Protein AF-A0A840GC10-F1 (afdb_monomer)

Structure (mmCIF, N/CA/C/O backbone):
data_AF-A0A840GC10-F1
#
_entry.id   AF-A0A840GC10-F1
#
loop_
_atom_site.group_PDB
_atom_site.id
_atom_site.type_symbol
_atom_site.label_atom_id
_atom_site.label_alt_id
_atom_site.label_comp_id
_atom_site.label_asym_id
_atom_site.label_entity_id
_atom_site.label_seq_id
_atom_site.pdbx_PDB_ins_code
_atom_site.Cartn_x
_atom_site.Cartn_y
_atom_site.Cartn_z
_atom_site.occupancy
_atom_site.B_iso_or_equiv
_atom_site.auth_seq_id
_atom_site.auth_comp_id
_atom_site.auth_asym_id
_atom_site.auth_atom_id
_atom_site.pdbx_PDB_model_num
ATOM 1 N N . MET A 1 1 ? 45.202 63.025 -76.033 1.00 36.47 1 MET A N 1
ATOM 2 C CA . MET A 1 1 ? 43.953 62.408 -75.562 1.00 36.47 1 MET A CA 1
ATOM 3 C C . MET A 1 1 ? 44.324 61.242 -74.661 1.00 36.47 1 MET A C 1
ATOM 5 O O . MET A 1 1 ? 44.368 60.110 -75.118 1.00 36.47 1 MET A O 1
ATOM 9 N N . GLU A 1 2 ? 44.919 61.510 -73.493 1.00 35.59 2 GLU A N 1
ATOM 10 C CA . GLU A 1 2 ? 44.329 62.206 -72.314 1.00 35.59 2 GLU A CA 1
ATOM 11 C C . GLU A 1 2 ? 43.236 61.305 -71.709 1.00 35.59 2 GLU A C 1
ATOM 13 O O . GLU A 1 2 ? 42.222 61.103 -72.366 1.00 35.59 2 GLU A O 1
ATOM 18 N N . GLU A 1 3 ? 43.462 60.529 -70.639 1.00 38.22 3 GLU A N 1
ATOM 19 C CA . GLU A 1 3 ? 43.955 60.801 -69.258 1.00 38.22 3 GLU A CA 1
ATOM 20 C C . GLU A 1 3 ? 42.800 61.129 -68.278 1.00 38.22 3 GLU A C 1
ATOM 22 O O . GLU A 1 3 ? 41.820 61.748 -68.685 1.00 38.22 3 GLU A O 1
ATOM 27 N N . LYS A 1 4 ? 42.988 60.745 -66.994 1.00 41.44 4 LYS A N 1
ATOM 28 C CA . LYS A 1 4 ? 42.232 61.085 -65.755 1.00 41.44 4 LYS A CA 1
ATOM 29 C C . LYS A 1 4 ? 41.079 60.143 -65.365 1.00 41.44 4 LYS A C 1
ATOM 31 O O . LYS A 1 4 ? 40.460 59.552 -66.239 1.00 41.44 4 LYS A O 1
ATOM 36 N N . GLU A 1 5 ? 40.703 59.940 -64.089 1.00 39.28 5 GLU A N 1
ATOM 37 C CA . GLU A 1 5 ? 41.230 60.221 -62.714 1.00 39.28 5 GLU A CA 1
ATOM 38 C C . GLU A 1 5 ? 40.381 59.331 -61.734 1.00 39.28 5 GLU A C 1
ATOM 40 O O . GLU A 1 5 ? 39.278 58.947 -62.113 1.00 39.28 5 GLU A O 1
ATOM 45 N N . SER A 1 6 ? 40.717 58.938 -60.488 1.00 36.94 6 SER A N 1
ATOM 46 C CA . SER A 1 6 ? 41.943 58.971 -59.653 1.00 36.94 6 SER A CA 1
ATOM 47 C C . SER A 1 6 ? 41.739 58.211 -58.308 1.00 36.94 6 SER A C 1
ATOM 49 O O . SER A 1 6 ? 40.625 58.265 -57.793 1.00 36.94 6 SER A O 1
ATOM 51 N N . LEU A 1 7 ? 42.818 57.708 -57.666 1.00 38.31 7 LEU A N 1
ATOM 52 C CA . LEU A 1 7 ? 42.938 57.407 -56.202 1.00 38.31 7 LEU A CA 1
ATOM 53 C C . LEU A 1 7 ? 42.099 56.203 -55.661 1.00 38.31 7 LEU A C 1
ATOM 55 O O . LEU A 1 7 ? 41.127 55.796 -56.280 1.00 38.31 7 LEU A O 1
ATOM 59 N N . VAL A 1 8 ? 42.419 55.508 -54.552 1.00 38.03 8 VAL A N 1
ATOM 60 C CA . VAL A 1 8 ? 43.083 55.891 -53.281 1.00 38.03 8 VAL A CA 1
ATOM 61 C C . VAL A 1 8 ? 44.087 54.827 -52.778 1.00 38.03 8 VAL A C 1
ATOM 63 O O . VAL A 1 8 ? 43.963 53.634 -53.027 1.00 38.03 8 VAL A O 1
ATOM 66 N N . GLU A 1 9 ? 45.075 55.311 -52.031 1.00 35.97 9 GLU A N 1
ATOM 67 C CA . GLU A 1 9 ? 46.262 54.656 -51.468 1.00 35.97 9 GLU A CA 1
ATOM 68 C C . GLU A 1 9 ? 46.070 54.138 -50.020 1.00 35.97 9 GLU A C 1
ATOM 70 O O . GLU A 1 9 ? 45.408 54.813 -49.228 1.00 35.97 9 GLU A O 1
ATOM 75 N N . ARG A 1 10 ? 46.713 53.004 -49.655 1.00 31.88 10 ARG A N 1
ATOM 76 C CA . ARG A 1 10 ? 47.532 52.803 -48.420 1.00 31.88 10 ARG A CA 1
ATOM 77 C C . ARG A 1 10 ? 48.006 51.347 -48.215 1.00 31.88 10 ARG A C 1
ATOM 79 O O . ARG A 1 10 ? 47.210 50.453 -47.961 1.00 31.88 10 ARG A O 1
ATOM 86 N N . ASN A 1 11 ? 49.328 51.181 -48.231 1.00 38.88 11 ASN A N 1
ATOM 87 C CA . ASN A 1 11 ? 50.146 50.087 -47.662 1.00 38.88 11 ASN A CA 1
ATOM 88 C C . ASN A 1 11 ? 51.020 50.725 -46.535 1.00 38.88 11 ASN A C 1
ATOM 90 O O . ASN A 1 11 ? 51.031 51.962 -46.492 1.00 38.88 11 ASN A O 1
ATOM 94 N N . PRO A 1 12 ? 51.714 50.014 -45.605 1.00 43.34 12 PRO A N 1
ATOM 95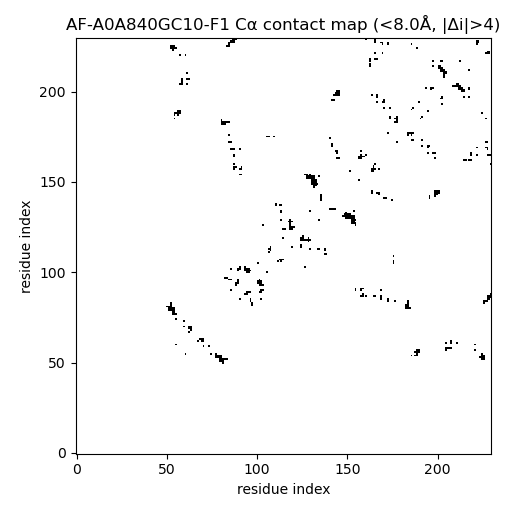 C CA . PRO A 1 12 ? 52.562 48.808 -45.772 1.00 43.34 12 PRO A CA 1
ATOM 96 C C . PRO A 1 12 ? 52.081 47.580 -44.955 1.00 43.34 12 PRO A C 1
ATOM 98 O O . PRO A 1 12 ? 51.249 47.724 -44.066 1.00 43.34 12 PRO A O 1
ATOM 101 N N . ALA A 1 13 ? 52.417 46.333 -45.320 1.00 31.47 13 ALA A N 1
ATOM 102 C CA . ALA A 1 13 ? 53.700 45.621 -45.105 1.00 31.47 13 ALA A CA 1
ATOM 103 C C . ALA A 1 13 ? 54.067 45.486 -43.600 1.00 31.47 13 ALA A C 1
ATOM 105 O O . ALA A 1 13 ? 54.004 46.474 -42.876 1.00 31.47 13 ALA A O 1
ATOM 106 N N . SER A 1 14 ? 54.408 44.324 -43.032 1.00 34.50 14 SER A N 1
ATOM 107 C CA . SER A 1 14 ? 54.747 42.999 -43.598 1.00 34.50 14 SER A CA 1
ATOM 108 C C . SER A 1 14 ? 54.224 41.853 -42.669 1.00 34.50 14 SER A C 1
ATOM 110 O O . SER A 1 14 ? 53.382 42.133 -41.821 1.00 34.50 14 SER A O 1
ATOM 112 N N . GLU A 1 15 ? 54.591 40.557 -42.727 1.00 36.78 15 GLU A N 1
ATOM 113 C CA . GLU A 1 15 ? 55.630 39.833 -43.491 1.00 36.78 15 GLU A CA 1
ATOM 114 C C . GLU A 1 15 ? 55.311 38.326 -43.716 1.00 36.78 15 GLU A C 1
ATOM 116 O O . GLU A 1 15 ? 54.304 37.786 -43.264 1.00 36.78 15 GLU A O 1
ATOM 121 N N . GLU A 1 16 ? 56.220 37.700 -44.463 1.00 31.59 16 GLU A N 1
ATOM 122 C CA . GLU A 1 16 ? 56.521 36.292 -44.785 1.00 31.59 16 GLU A CA 1
ATOM 123 C C . GLU A 1 16 ? 56.560 35.283 -43.596 1.00 31.59 16 GLU A C 1
ATOM 125 O O . GLU A 1 16 ? 56.664 35.679 -42.441 1.00 31.59 16 GLU A O 1
ATOM 130 N N . ALA A 1 17 ? 56.528 33.947 -43.766 1.00 32.72 17 ALA A N 1
ATOM 131 C CA . ALA A 1 17 ? 56.456 33.088 -44.963 1.00 32.72 17 ALA A CA 1
ATOM 132 C C . ALA A 1 17 ? 55.849 31.688 -44.659 1.00 32.72 17 ALA A C 1
ATOM 134 O O . ALA A 1 17 ? 55.542 31.327 -43.524 1.00 32.72 17 ALA A O 1
ATOM 135 N N . GLN A 1 18 ? 55.686 30.909 -45.733 1.00 31.11 18 GLN A N 1
ATOM 136 C CA . GLN A 1 18 ? 55.205 29.522 -45.825 1.00 31.11 18 GLN A CA 1
ATOM 137 C C . GLN A 1 18 ? 56.025 28.505 -45.000 1.00 31.11 18 GLN A C 1
ATOM 139 O O . GLN A 1 18 ? 57.206 28.732 -44.779 1.00 31.11 18 GLN A O 1
ATOM 144 N N . VAL A 1 19 ? 55.453 27.319 -44.724 1.00 33.69 19 VAL A N 1
ATOM 145 C CA . VAL A 1 19 ? 55.927 26.011 -45.258 1.00 33.69 19 VAL A CA 1
ATOM 146 C C . VAL A 1 19 ? 54.755 25.009 -45.250 1.00 33.69 19 VAL A C 1
ATOM 148 O O . VAL A 1 19 ? 54.049 24.872 -44.254 1.00 33.69 19 VAL A O 1
ATOM 151 N N . GLN A 1 20 ? 54.557 24.290 -46.361 1.00 33.09 20 GLN A N 1
ATOM 152 C CA . GLN A 1 20 ? 53.700 23.097 -46.447 1.00 33.09 20 GLN A CA 1
ATOM 153 C C . GLN A 1 20 ? 54.516 21.837 -46.124 1.00 33.09 20 GLN A C 1
ATOM 155 O O . GLN A 1 20 ? 55.645 21.740 -46.595 1.00 33.09 20 GLN A O 1
ATOM 160 N N . SER A 1 21 ? 53.907 20.825 -45.497 1.00 29.44 21 SER A N 1
ATOM 161 C CA . SER A 1 21 ? 53.616 19.542 -46.174 1.00 29.44 21 SER A CA 1
ATOM 162 C C . SER A 1 21 ? 53.033 18.480 -45.227 1.00 29.44 21 SER A C 1
ATOM 164 O O . SER A 1 21 ? 53.069 18.592 -44.003 1.00 29.44 21 SER A O 1
ATOM 166 N N . SER A 1 22 ? 52.404 17.484 -45.844 1.00 39.56 22 SER A N 1
ATOM 167 C CA . SER A 1 22 ? 51.701 16.338 -45.266 1.00 39.56 22 SER A CA 1
ATOM 168 C C . SER A 1 22 ? 52.630 15.173 -44.909 1.00 39.56 22 SER A C 1
ATOM 170 O O . SER A 1 22 ? 53.571 14.920 -45.650 1.00 39.56 22 SER A O 1
ATOM 172 N N . GLU A 1 23 ? 52.290 14.388 -43.880 1.00 37.75 23 GLU A N 1
ATOM 173 C CA . GLU A 1 23 ? 51.730 13.024 -44.038 1.00 37.75 23 GLU A CA 1
ATOM 174 C C . GLU A 1 23 ? 51.396 12.372 -42.677 1.00 37.75 23 GLU A C 1
ATOM 176 O O . GLU A 1 23 ? 51.764 12.876 -41.615 1.00 37.75 23 GLU A O 1
ATOM 181 N N . GLU A 1 24 ? 50.598 11.301 -42.703 1.00 45.44 24 GLU A N 1
ATOM 182 C CA . GLU A 1 24 ? 49.994 10.677 -41.518 1.00 45.44 24 GLU A CA 1
ATOM 183 C C . GLU A 1 24 ? 50.937 9.706 -40.781 1.00 45.44 24 GLU A C 1
ATOM 185 O O . GLU A 1 24 ? 51.730 8.986 -41.384 1.00 45.44 24 GLU A O 1
ATOM 190 N N . GLY A 1 25 ? 50.795 9.620 -39.452 1.00 31.50 25 GLY A N 1
ATOM 191 C CA . GLY A 1 25 ? 51.528 8.674 -38.603 1.00 31.50 25 GLY A CA 1
ATOM 192 C C . GLY A 1 25 ? 50.691 8.222 -37.403 1.00 31.50 25 GLY A C 1
ATOM 193 O O . GLY A 1 25 ? 50.144 9.041 -36.665 1.00 31.50 25 GLY A O 1
ATOM 194 N N . VAL A 1 26 ? 50.559 6.906 -37.221 1.00 38.50 26 VAL A N 1
ATOM 195 C CA . VAL A 1 26 ? 49.569 6.294 -36.317 1.00 38.50 26 VAL A CA 1
ATOM 196 C C . VAL A 1 26 ? 49.908 6.462 -34.826 1.00 38.50 26 VAL A C 1
ATOM 198 O O . VAL A 1 26 ? 51.009 6.166 -34.376 1.00 38.50 26 VAL A O 1
ATOM 201 N N . ALA A 1 27 ? 48.888 6.896 -34.077 1.00 48.34 27 ALA A N 1
ATOM 202 C CA . ALA A 1 27 ? 48.649 6.796 -32.632 1.00 48.34 27 ALA A CA 1
ATOM 203 C C . ALA A 1 27 ? 49.810 6.437 -31.673 1.00 48.34 27 ALA A C 1
ATOM 205 O O . ALA A 1 27 ? 50.217 5.284 -31.592 1.00 48.34 27 ALA A O 1
ATOM 206 N N . HIS A 1 28 ? 50.098 7.339 -30.720 1.00 32.81 28 HIS A N 1
ATOM 207 C CA . HIS A 1 28 ? 50.139 6.952 -29.300 1.00 32.81 28 HIS A CA 1
ATOM 208 C C . HIS A 1 28 ? 49.945 8.121 -28.316 1.00 32.81 28 HIS A C 1
ATOM 210 O O . HIS A 1 28 ? 50.443 9.229 -28.481 1.00 32.81 28 HIS A O 1
ATOM 216 N N . SER A 1 29 ? 49.235 7.796 -27.235 1.00 46.59 29 SER A N 1
ATOM 217 C CA . SER A 1 29 ? 49.084 8.529 -25.974 1.00 46.59 29 SER A CA 1
ATOM 218 C C . SER A 1 29 ? 50.262 9.426 -25.557 1.00 46.59 29 SER A C 1
ATOM 220 O O . SER A 1 29 ? 51.362 8.931 -25.304 1.00 46.59 29 SER A O 1
ATOM 222 N N . ARG A 1 30 ? 49.973 10.708 -25.279 1.00 43.88 30 ARG A N 1
ATOM 223 C CA . ARG A 1 30 ? 50.523 11.423 -24.110 1.00 43.88 30 ARG A CA 1
ATOM 224 C C . ARG A 1 30 ? 49.651 12.611 -23.699 1.00 43.88 30 ARG A C 1
ATOM 226 O O . ARG A 1 30 ? 49.549 13.621 -24.383 1.00 43.88 30 ARG A O 1
ATOM 233 N N . ARG A 1 31 ? 49.045 12.449 -22.520 1.00 54.66 31 ARG A N 1
ATOM 234 C CA . ARG A 1 31 ? 48.299 13.443 -21.733 1.00 54.66 31 ARG A CA 1
ATOM 235 C C . ARG A 1 31 ? 48.869 14.860 -21.897 1.00 54.66 31 ARG A C 1
ATOM 237 O O . ARG A 1 31 ? 49.989 15.112 -21.449 1.00 54.66 31 ARG A O 1
ATOM 244 N N . ARG A 1 32 ? 48.064 15.810 -22.393 1.00 49.66 32 ARG A N 1
ATOM 245 C CA . ARG A 1 32 ? 48.316 17.235 -22.134 1.00 49.66 32 ARG A CA 1
ATOM 246 C C . ARG A 1 32 ? 47.993 17.483 -20.661 1.00 49.66 32 ARG A C 1
ATOM 248 O O . ARG A 1 32 ? 46.851 17.693 -20.266 1.00 49.66 3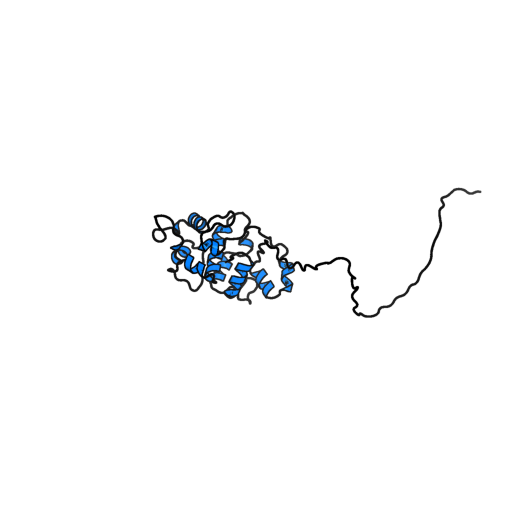2 ARG A O 1
ATOM 255 N N . LEU A 1 33 ? 49.019 17.293 -19.842 1.00 53.41 33 LEU A N 1
ATOM 256 C CA . LEU A 1 33 ? 48.957 17.344 -18.394 1.00 53.41 33 LEU A CA 1
ATOM 257 C C . LEU A 1 33 ? 48.741 18.805 -17.989 1.00 53.41 33 LEU A C 1
ATOM 259 O O . LEU A 1 33 ? 49.690 19.587 -17.984 1.00 53.41 33 LEU A O 1
ATOM 263 N N . PHE A 1 34 ? 47.491 19.177 -17.699 1.00 47.31 34 PHE A N 1
ATOM 264 C CA . PHE A 1 34 ? 47.158 20.489 -17.148 1.00 47.31 34 PHE A CA 1
ATOM 265 C C . PHE A 1 34 ? 47.857 20.642 -15.793 1.00 47.31 34 PHE A C 1
ATOM 267 O O . PHE A 1 34 ? 47.392 20.152 -14.763 1.00 47.31 34 PHE A O 1
ATOM 274 N N . ARG A 1 35 ? 49.029 21.282 -15.809 1.00 43.03 35 ARG A N 1
ATOM 275 C CA . ARG A 1 35 ? 49.780 21.614 -14.602 1.00 43.03 35 ARG A CA 1
ATOM 276 C C . ARG A 1 35 ? 49.052 22.731 -13.860 1.00 43.03 35 ARG A C 1
ATOM 278 O O . ARG A 1 35 ? 49.115 23.877 -14.275 1.00 43.03 35 ARG A O 1
ATOM 285 N N . GLN A 1 36 ? 48.391 22.324 -12.777 1.00 44.16 36 GLN A N 1
ATOM 286 C CA . GLN A 1 36 ? 48.232 23.042 -11.506 1.00 44.16 36 GLN A CA 1
ATOM 287 C C . GLN A 1 36 ? 47.910 24.546 -11.587 1.00 44.16 36 GLN A C 1
ATOM 289 O O . GLN A 1 36 ? 48.776 25.373 -11.844 1.00 44.16 36 GLN A O 1
ATOM 294 N N . GLY A 1 37 ? 46.670 24.896 -11.233 1.00 42.56 37 GLY A N 1
ATOM 295 C CA . GLY A 1 37 ? 46.239 26.294 -11.080 1.00 42.56 37 GLY A CA 1
ATOM 296 C C . GLY A 1 37 ? 44.915 26.486 -10.334 1.00 42.56 37 GLY A C 1
ATOM 297 O O . GLY A 1 37 ? 44.656 27.568 -9.824 1.00 42.56 37 GLY A O 1
ATOM 298 N N . ALA A 1 38 ? 44.097 25.439 -10.206 1.00 35.38 38 ALA A N 1
ATOM 299 C CA . ALA A 1 38 ? 42.957 25.391 -9.296 1.00 35.38 38 ALA A CA 1
ATOM 300 C C . ALA A 1 38 ? 42.683 23.934 -8.915 1.00 35.38 38 ALA A C 1
ATOM 302 O O . ALA A 1 38 ? 42.874 23.032 -9.737 1.00 35.38 38 ALA A O 1
ATOM 303 N N . ALA A 1 39 ? 42.210 23.698 -7.691 1.00 40.38 39 ALA A N 1
ATOM 304 C CA . ALA A 1 39 ? 41.674 22.403 -7.299 1.00 40.38 39 ALA A CA 1
ATOM 305 C C . ALA A 1 39 ? 40.310 22.202 -7.977 1.00 40.38 39 ALA A C 1
ATOM 307 O O . ALA A 1 39 ? 39.262 22.408 -7.368 1.00 40.38 39 ALA A O 1
ATOM 308 N N . VAL A 1 40 ? 40.326 21.799 -9.251 1.00 35.69 40 VAL A N 1
ATOM 309 C CA . VAL A 1 40 ? 39.146 21.219 -9.892 1.00 35.69 40 VAL A CA 1
ATOM 310 C C . VAL A 1 40 ? 38.921 19.872 -9.223 1.00 35.69 40 VAL A C 1
ATOM 312 O O . VAL A 1 40 ? 39.414 18.835 -9.670 1.00 35.69 40 VAL A O 1
ATOM 315 N N . VAL A 1 41 ? 38.183 19.904 -8.113 1.00 39.44 41 VAL A N 1
ATOM 316 C CA . VAL A 1 41 ? 37.449 18.742 -7.639 1.00 39.44 41 VAL A CA 1
ATOM 317 C C . VAL A 1 41 ? 36.556 18.361 -8.806 1.00 39.44 41 VAL A C 1
ATOM 319 O O . VAL A 1 41 ? 35.551 19.017 -9.076 1.00 39.44 41 VAL A O 1
ATOM 322 N N . ALA A 1 42 ? 36.967 17.331 -9.543 1.00 39.50 42 ALA A N 1
ATOM 323 C CA . ALA A 1 42 ? 36.112 16.665 -10.499 1.00 39.50 42 ALA A CA 1
ATOM 324 C C . ALA A 1 42 ? 35.026 15.960 -9.685 1.00 39.50 42 ALA A C 1
ATOM 326 O O . ALA A 1 42 ? 35.115 14.767 -9.401 1.00 39.50 42 ALA A O 1
ATOM 327 N N . VAL A 1 43 ? 34.026 16.737 -9.261 1.00 41.03 43 VAL A N 1
ATOM 328 C CA . VAL A 1 43 ? 32.766 16.214 -8.766 1.00 41.03 43 VAL A CA 1
ATOM 329 C C . VAL A 1 43 ? 32.163 15.497 -9.962 1.00 41.03 43 VAL A C 1
ATOM 331 O O . VAL A 1 43 ? 31.505 16.097 -10.811 1.00 41.03 43 VAL A O 1
ATOM 334 N N . THR A 1 44 ? 32.418 14.195 -10.052 1.00 42.97 44 THR A N 1
ATOM 335 C CA . THR A 1 44 ? 31.509 13.300 -10.744 1.00 42.97 44 THR A CA 1
ATOM 336 C C . THR A 1 44 ? 30.182 13.458 -10.021 1.00 42.97 44 THR A C 1
ATOM 338 O O . THR A 1 44 ? 29.966 12.890 -8.953 1.00 42.97 44 THR A O 1
ATOM 341 N N . LEU A 1 45 ? 29.317 14.310 -10.580 1.00 43.16 45 LEU A N 1
ATOM 342 C CA . LEU A 1 45 ? 27.950 14.538 -10.129 1.00 43.16 45 LEU A CA 1
ATOM 343 C C . LEU A 1 45 ? 27.121 13.278 -10.416 1.00 43.16 45 LEU A C 1
ATOM 345 O O . LEU A 1 45 ? 26.171 13.280 -11.187 1.00 43.16 45 LEU A O 1
ATOM 349 N N . VAL A 1 46 ? 27.454 12.204 -9.700 1.00 42.25 46 VAL A N 1
ATOM 350 C CA . VAL A 1 46 ? 26.524 11.149 -9.296 1.00 42.25 46 VAL A CA 1
ATOM 351 C C . VAL A 1 46 ? 25.725 11.632 -8.076 1.00 42.25 46 VAL A C 1
ATOM 353 O O . VAL A 1 46 ? 25.268 10.846 -7.248 1.00 42.25 46 VAL A O 1
ATOM 356 N N . SER A 1 47 ? 25.516 12.950 -7.970 1.00 37.16 47 SER A N 1
ATOM 357 C CA . SER A 1 47 ? 24.366 13.502 -7.280 1.00 37.16 47 SER A CA 1
ATOM 358 C C . SER A 1 47 ? 23.131 13.009 -8.024 1.00 37.16 47 SER A C 1
ATOM 360 O O . SER A 1 47 ? 22.628 13.667 -8.937 1.00 37.16 47 SER A O 1
ATOM 362 N N . ARG A 1 48 ? 22.631 11.839 -7.610 1.00 43.25 48 ARG A N 1
ATOM 363 C CA . ARG A 1 48 ? 21.197 11.567 -7.682 1.00 43.25 48 ARG A CA 1
ATOM 364 C C . ARG A 1 48 ? 20.519 12.842 -7.161 1.00 43.25 48 ARG A C 1
ATOM 366 O O . ARG A 1 48 ? 20.839 13.223 -6.030 1.00 43.25 48 ARG A O 1
ATOM 373 N N . PRO A 1 49 ? 19.715 13.561 -7.963 1.00 40.97 49 PRO A N 1
ATOM 374 C CA . PRO A 1 49 ? 19.058 14.770 -7.489 1.00 40.97 49 PRO A CA 1
ATOM 375 C C . PRO A 1 49 ? 18.288 14.425 -6.213 1.00 40.97 49 PRO A C 1
ATOM 377 O O . PRO A 1 49 ? 17.421 13.556 -6.223 1.00 40.97 49 PRO A O 1
ATOM 380 N N . VAL A 1 50 ? 18.670 15.070 -5.107 1.00 43.44 50 VAL A N 1
ATOM 381 C CA . VAL A 1 50 ? 18.373 14.623 -3.729 1.00 43.44 50 VAL A CA 1
ATOM 382 C C . VAL A 1 50 ? 16.869 14.603 -3.406 1.00 43.44 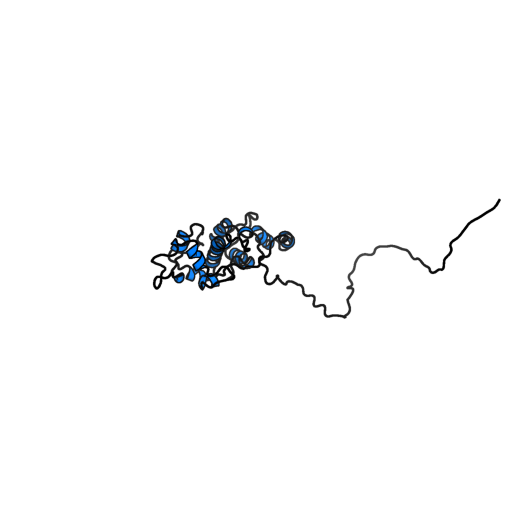50 VAL A C 1
ATOM 384 O O . VAL A 1 50 ? 16.475 14.048 -2.389 1.00 43.44 50 VAL A O 1
ATOM 387 N N . LEU A 1 51 ? 16.033 15.177 -4.279 1.00 44.84 51 LEU A N 1
ATOM 388 C CA . LEU A 1 51 ? 14.588 15.351 -4.109 1.00 44.84 51 LEU A CA 1
ATOM 389 C C . LEU A 1 51 ? 13.785 15.111 -5.409 1.00 44.84 51 LEU A C 1
ATOM 391 O O . LEU A 1 51 ? 12.707 15.674 -5.570 1.00 44.84 51 LEU A O 1
ATOM 395 N N . ALA A 1 52 ? 14.299 14.337 -6.374 1.00 47.44 52 ALA A N 1
ATOM 396 C CA . ALA A 1 52 ? 13.539 14.008 -7.585 1.00 47.44 52 ALA A CA 1
ATOM 397 C C . ALA A 1 52 ? 12.981 12.583 -7.523 1.00 47.44 52 ALA A C 1
ATOM 399 O O . ALA A 1 52 ? 13.719 11.603 -7.659 1.00 47.44 52 ALA A O 1
ATOM 400 N N . TRP A 1 53 ? 11.660 12.466 -7.403 1.00 57.34 53 TRP A N 1
ATOM 401 C CA . TRP A 1 53 ? 10.971 11.206 -7.650 1.00 57.34 53 TRP A CA 1
ATOM 402 C C . TRP A 1 53 ? 11.164 10.805 -9.122 1.00 57.34 53 TRP A C 1
ATOM 404 O O . TRP A 1 53 ? 10.576 11.390 -10.029 1.00 57.34 53 TRP A O 1
ATOM 414 N N . HIS A 1 54 ? 11.994 9.789 -9.368 1.00 61.81 54 HIS A N 1
ATOM 415 C CA . HIS A 1 54 ? 12.159 9.185 -10.690 1.00 61.81 54 HIS A CA 1
ATOM 416 C C . HIS A 1 54 ? 11.099 8.107 -10.927 1.00 61.81 54 HIS A C 1
ATOM 418 O O . HIS A 1 54 ? 11.325 6.926 -10.687 1.00 61.81 54 HIS A O 1
ATOM 424 N N . CYS A 1 55 ? 9.937 8.536 -11.405 1.00 70.62 55 CYS A N 1
ATOM 425 C CA . CYS A 1 55 ? 8.826 7.683 -11.810 1.00 70.62 55 CYS A CA 1
ATOM 426 C C . CYS A 1 55 ? 9.157 6.889 -13.089 1.00 70.62 55 CYS A C 1
ATOM 428 O O . CYS A 1 55 ? 8.930 7.369 -14.203 1.00 70.62 55 CYS A O 1
ATOM 430 N N . LYS A 1 56 ? 9.709 5.676 -12.957 1.00 77.44 56 LYS A N 1
ATOM 431 C CA . LYS A 1 56 ? 9.952 4.755 -14.080 1.00 77.44 56 LYS A CA 1
ATOM 432 C C . LYS A 1 56 ? 8.835 3.717 -14.154 1.00 77.44 56 LYS A C 1
ATOM 434 O O . LYS A 1 56 ? 8.474 3.098 -13.152 1.00 77.44 56 LYS A O 1
ATOM 439 N N . SER A 1 57 ? 8.330 3.470 -15.362 1.00 81.69 57 SER A N 1
ATOM 440 C CA . SER A 1 57 ? 7.400 2.359 -15.583 1.00 81.69 57 SER A CA 1
ATOM 441 C C . SER A 1 57 ? 8.086 1.014 -15.320 1.00 81.69 57 SER A C 1
ATOM 443 O O . SER A 1 57 ? 9.315 0.925 -15.464 1.00 81.69 57 SER A O 1
ATOM 445 N N . PRO A 1 58 ? 7.349 -0.067 -14.993 1.00 80.75 58 PRO A N 1
ATOM 446 C CA . PRO A 1 58 ? 7.982 -1.354 -14.726 1.00 80.75 58 PRO A CA 1
ATOM 447 C C . PRO A 1 58 ? 8.782 -1.867 -15.934 1.00 80.75 58 PRO A C 1
ATOM 449 O O . PRO A 1 58 ? 9.845 -2.473 -15.795 1.00 80.75 58 PRO A O 1
ATOM 452 N N . SER A 1 59 ? 8.315 -1.536 -17.143 1.00 79.25 59 SER A N 1
ATOM 453 C CA . SER A 1 59 ? 9.021 -1.823 -18.396 1.00 79.25 59 SER A CA 1
ATOM 454 C C . SER A 1 59 ? 10.314 -1.012 -18.572 1.00 79.25 59 SER A C 1
ATOM 456 O O . SER A 1 59 ? 11.296 -1.546 -19.085 1.00 79.25 59 SER A O 1
ATOM 458 N N . ALA A 1 60 ? 10.362 0.252 -18.140 1.00 78.62 60 ALA A N 1
ATOM 459 C CA . ALA A 1 60 ? 11.590 1.048 -18.195 1.00 78.62 60 ALA A CA 1
ATOM 460 C C . ALA A 1 60 ? 12.630 0.547 -17.176 1.00 78.62 60 ALA A C 1
ATOM 462 O O . ALA A 1 60 ? 13.793 0.351 -17.526 1.00 78.62 60 ALA A O 1
ATOM 463 N N . TRP A 1 61 ? 12.202 0.267 -15.940 1.00 79.69 61 TRP A N 1
ATOM 464 C CA . TRP A 1 61 ? 13.091 -0.181 -14.864 1.00 79.69 61 TRP A CA 1
ATOM 465 C C . TRP A 1 61 ? 13.680 -1.577 -15.118 1.00 79.69 61 TRP A C 1
ATOM 467 O O . TRP A 1 61 ? 14.888 -1.763 -14.998 1.00 79.69 61 TRP A O 1
ATOM 477 N N . GLY A 1 62 ? 12.875 -2.551 -15.562 1.00 77.88 62 GLY A N 1
ATOM 478 C CA . GLY A 1 62 ? 13.404 -3.878 -15.907 1.00 77.88 62 GLY A CA 1
ATOM 479 C C . GLY A 1 62 ? 14.377 -3.852 -17.096 1.00 77.88 62 GLY A C 1
ATOM 480 O O . GLY A 1 62 ? 15.336 -4.621 -17.120 1.00 77.88 62 GLY A O 1
ATOM 481 N N . SER A 1 63 ? 14.188 -2.930 -18.049 1.00 76.19 63 SER A N 1
ATOM 482 C CA . SER A 1 63 ? 15.093 -2.779 -19.198 1.00 76.19 63 SER A CA 1
ATOM 483 C C . SER A 1 63 ? 16.463 -2.249 -18.767 1.00 76.19 63 SER A C 1
ATOM 485 O O . SER A 1 63 ? 17.487 -2.685 -19.290 1.00 76.19 63 SER A O 1
ATOM 487 N N . GLU A 1 64 ? 16.485 -1.351 -17.780 1.00 76.25 64 GLU A N 1
ATOM 488 C CA . GLU A 1 64 ? 17.704 -0.841 -17.146 1.00 76.25 64 GLU A CA 1
ATOM 489 C C . GLU A 1 64 ? 18.418 -1.916 -16.309 1.00 76.25 64 GLU A C 1
ATOM 491 O O . GLU A 1 64 ? 19.645 -1.980 -16.350 1.00 76.25 64 GLU A O 1
ATOM 496 N N . GLN A 1 65 ? 17.680 -2.806 -15.627 1.00 75.31 65 GLN A N 1
ATOM 497 C CA . GLN A 1 65 ? 18.276 -3.973 -14.957 1.00 75.31 65 GLN A CA 1
ATOM 498 C C . GLN A 1 65 ? 18.940 -4.944 -15.950 1.00 75.31 65 GLN A C 1
ATOM 500 O O . GLN A 1 65 ? 20.007 -5.479 -15.655 1.00 75.31 65 GLN A O 1
ATOM 505 N N . LEU A 1 66 ? 18.338 -5.167 -17.127 1.00 74.06 66 LEU A N 1
ATOM 506 C CA . LEU A 1 66 ? 18.915 -6.029 -18.168 1.00 74.06 66 LEU A CA 1
ATOM 507 C C . LEU A 1 66 ? 20.102 -5.390 -18.903 1.00 74.06 66 LEU A C 1
ATOM 509 O O . LEU A 1 66 ? 21.033 -6.093 -19.293 1.00 74.06 66 LEU A O 1
ATOM 513 N N . ASN A 1 67 ? 20.060 -4.080 -19.151 1.00 75.00 67 ASN A N 1
ATOM 514 C CA . ASN A 1 67 ? 21.118 -3.366 -19.856 1.00 75.00 67 ASN A CA 1
ATOM 515 C C . ASN A 1 67 ? 21.275 -1.934 -19.307 1.00 75.00 67 ASN A C 1
ATOM 517 O O . ASN A 1 67 ? 20.582 -1.024 -19.767 1.00 75.00 67 ASN A O 1
ATOM 521 N N . PRO A 1 68 ? 22.229 -1.685 -18.390 1.00 64.62 68 PRO A N 1
ATOM 522 C CA . PRO A 1 68 ? 22.383 -0.375 -17.755 1.00 64.62 68 PRO A CA 1
ATOM 523 C C . PRO A 1 68 ? 22.781 0.746 -18.731 1.00 64.62 68 PRO A C 1
ATOM 525 O O . PRO A 1 68 ? 22.626 1.921 -18.409 1.00 64.62 68 PRO A O 1
ATOM 528 N N . ASN A 1 69 ? 23.248 0.418 -19.943 1.00 61.53 69 ASN A N 1
ATOM 529 C CA . ASN A 1 69 ? 23.629 1.411 -20.951 1.00 61.53 69 ASN A CA 1
ATOM 530 C C . ASN A 1 69 ? 22.442 1.955 -21.773 1.00 61.53 69 ASN A C 1
ATOM 532 O O . ASN A 1 69 ? 22.631 2.890 -22.552 1.00 61.53 69 ASN A O 1
ATOM 536 N N . THR A 1 70 ? 21.226 1.407 -21.641 1.00 56.34 70 THR A N 1
ATOM 537 C CA . THR A 1 70 ? 20.053 1.884 -22.405 1.00 56.34 70 THR A CA 1
ATOM 538 C C . THR A 1 70 ? 19.262 2.988 -21.696 1.00 56.34 70 THR A C 1
ATOM 540 O O . THR A 1 70 ? 18.567 3.756 -22.365 1.00 56.34 70 THR A O 1
ATOM 543 N N . SER A 1 71 ? 19.380 3.130 -20.369 1.00 50.97 71 SER A N 1
ATOM 544 C CA . SER A 1 71 ? 18.413 3.916 -19.584 1.00 50.97 71 SER A CA 1
ATOM 545 C C . SER A 1 71 ? 18.494 5.434 -19.774 1.00 50.97 71 SER A C 1
ATOM 547 O O . SER A 1 71 ? 17.481 6.123 -19.638 1.00 50.97 71 SER A O 1
ATOM 549 N N . LEU A 1 72 ? 19.653 5.979 -20.166 1.00 46.50 72 LEU A N 1
ATOM 550 C CA . LEU A 1 72 ? 19.824 7.425 -20.367 1.00 46.50 72 LEU A CA 1
ATOM 551 C C . LEU A 1 72 ? 18.931 8.001 -21.480 1.00 46.50 72 LEU A C 1
ATOM 553 O O . LEU A 1 72 ? 18.573 9.174 -21.408 1.00 46.50 72 LEU A O 1
ATOM 557 N N . LYS A 1 73 ? 18.529 7.198 -22.478 1.00 45.34 73 LYS A N 1
ATOM 558 C CA . LYS A 1 73 ? 17.564 7.637 -23.504 1.00 45.34 73 LYS A CA 1
ATOM 559 C C . LYS A 1 73 ? 16.113 7.525 -23.039 1.00 45.34 73 LYS A C 1
ATOM 561 O O . LYS A 1 73 ? 15.314 8.384 -23.387 1.00 45.34 73 LYS A O 1
ATOM 566 N N . THR A 1 74 ? 15.771 6.509 -22.248 1.00 47.62 74 THR A N 1
ATOM 567 C CA . THR A 1 74 ? 14.389 6.288 -21.787 1.00 47.62 74 THR A CA 1
ATOM 568 C C . THR A 1 74 ? 13.972 7.276 -20.698 1.00 47.62 74 THR A C 1
ATOM 570 O O . THR A 1 74 ? 12.801 7.609 -20.611 1.00 47.62 74 THR A O 1
ATOM 573 N N . ASN A 1 75 ? 14.910 7.811 -19.910 1.00 46.19 75 ASN A N 1
ATOM 574 C CA . ASN A 1 75 ? 14.608 8.814 -18.878 1.00 46.19 75 ASN A CA 1
ATOM 575 C C . ASN A 1 75 ? 14.295 10.222 -19.439 1.00 46.19 75 ASN A C 1
ATOM 577 O O . ASN A 1 75 ? 13.838 11.089 -18.692 1.00 46.19 75 ASN A O 1
ATOM 581 N N . ALA A 1 76 ? 14.520 10.473 -20.733 1.00 40.34 76 ALA A N 1
ATOM 582 C CA . ALA A 1 76 ? 14.247 11.762 -21.364 1.00 40.34 76 ALA A CA 1
ATOM 583 C C . ALA A 1 76 ? 12.731 11.981 -21.546 1.00 40.34 76 ALA A C 1
ATOM 585 O O . ALA A 1 76 ? 12.140 11.524 -22.520 1.00 40.34 76 ALA A O 1
ATOM 586 N N . GLY A 1 77 ? 12.112 12.693 -20.600 1.00 42.16 77 GLY A N 1
ATOM 587 C CA . GLY A 1 77 ? 10.674 13.001 -20.595 1.00 42.16 77 GLY A CA 1
ATOM 588 C C . GLY A 1 77 ? 9.905 12.457 -19.387 1.00 42.16 77 GLY A C 1
ATOM 589 O O . GLY A 1 77 ? 8.733 12.787 -19.226 1.00 42.16 77 GLY A O 1
ATOM 590 N N . HIS A 1 78 ? 10.546 11.678 -18.509 1.00 45.28 78 HIS A N 1
ATOM 591 C CA . HIS A 1 78 ? 9.947 11.297 -17.230 1.00 45.28 78 HIS A CA 1
ATOM 592 C C . HIS A 1 78 ? 9.996 12.481 -16.261 1.00 45.28 78 HIS A C 1
ATOM 594 O O . HIS A 1 78 ? 11.071 12.991 -15.942 1.00 45.28 78 HIS A O 1
ATOM 600 N N . ALA A 1 79 ? 8.825 12.928 -15.812 1.00 46.16 79 ALA A N 1
ATOM 601 C CA . ALA A 1 79 ? 8.719 14.049 -14.894 1.00 46.16 79 ALA A CA 1
ATOM 602 C C . ALA A 1 79 ? 9.245 13.676 -13.498 1.00 46.16 79 ALA A C 1
ATOM 604 O O . ALA A 1 79 ? 9.007 12.583 -12.986 1.00 46.16 79 ALA A O 1
ATOM 605 N N . SER A 1 80 ? 9.981 14.612 -12.900 1.00 46.47 80 SER A N 1
ATOM 606 C CA . SER A 1 80 ? 10.421 14.559 -11.510 1.00 46.47 80 SER A CA 1
ATOM 607 C C . SER A 1 80 ? 9.350 15.178 -10.618 1.00 46.47 80 SER A C 1
ATOM 609 O O . SER A 1 80 ? 9.126 16.389 -10.696 1.00 46.47 80 SER A O 1
ATOM 611 N N . TYR A 1 81 ? 8.707 14.378 -9.773 1.00 53.12 81 TYR A N 1
ATOM 612 C CA . TYR A 1 81 ? 7.671 14.878 -8.865 1.00 53.12 81 TYR A CA 1
ATOM 613 C C . TYR A 1 81 ? 8.268 15.338 -7.534 1.00 53.12 81 TYR A C 1
ATOM 615 O O . TYR A 1 81 ? 9.241 14.762 -7.046 1.00 53.12 81 TYR A O 1
ATOM 623 N N . ALA A 1 82 ? 7.681 16.398 -6.975 1.00 50.41 82 ALA A N 1
ATOM 624 C CA . ALA A 1 82 ? 8.136 17.034 -5.739 1.00 50.41 82 ALA A CA 1
ATOM 625 C C . ALA A 1 82 ? 7.516 16.424 -4.467 1.00 50.41 82 ALA A C 1
ATOM 627 O O . ALA A 1 82 ? 8.068 16.596 -3.384 1.00 50.41 82 ALA A O 1
ATOM 628 N N . ASP A 1 83 ? 6.379 15.731 -4.593 1.00 58.00 83 ASP A N 1
ATOM 629 C CA . ASP A 1 83 ? 5.575 15.268 -3.460 1.00 58.00 83 ASP A CA 1
ATOM 630 C C . ASP A 1 83 ? 5.650 13.747 -3.286 1.00 58.00 83 ASP A C 1
ATOM 632 O O . ASP A 1 83 ? 5.161 12.977 -4.109 1.00 58.00 83 ASP A O 1
ATOM 636 N N . GLU A 1 84 ? 6.235 13.315 -2.174 1.00 70.88 84 GLU A N 1
ATOM 637 C CA . GLU A 1 84 ? 6.400 11.903 -1.820 1.00 70.88 84 GLU A CA 1
ATOM 638 C C . GLU A 1 84 ? 5.097 11.271 -1.295 1.00 70.88 84 GLU A C 1
ATOM 640 O O . GLU A 1 84 ? 4.351 11.890 -0.528 1.00 70.88 84 GLU A O 1
ATOM 645 N N . THR A 1 85 ? 4.866 10.000 -1.630 1.00 85.81 85 THR A N 1
ATOM 646 C CA . THR A 1 85 ? 3.748 9.188 -1.115 1.00 85.81 85 THR A CA 1
ATOM 647 C C . THR A 1 85 ? 3.869 8.890 0.394 1.00 85.81 85 THR A C 1
ATOM 649 O O . THR A 1 85 ? 4.926 9.075 0.999 1.00 85.81 85 THR A O 1
ATOM 652 N N . TRP A 1 86 ? 2.794 8.419 1.049 1.00 90.06 86 TRP A N 1
ATOM 653 C CA . TRP A 1 86 ? 2.882 7.973 2.452 1.00 90.06 86 TRP A CA 1
ATOM 654 C C . TRP A 1 86 ? 3.805 6.753 2.596 1.00 90.06 86 TRP A C 1
ATOM 656 O O . TRP A 1 86 ? 3.653 5.762 1.881 1.00 90.06 86 TRP A O 1
ATOM 666 N N . THR A 1 87 ? 4.700 6.785 3.583 1.00 92.31 87 THR A N 1
ATOM 667 C CA . THR A 1 87 ? 5.592 5.657 3.896 1.00 92.31 87 THR A CA 1
ATOM 668 C C . THR A 1 87 ? 4.887 4.571 4.701 1.00 92.31 87 THR A C 1
ATOM 670 O O . THR A 1 87 ? 3.802 4.785 5.255 1.00 92.31 87 THR A O 1
ATOM 673 N N . ILE A 1 88 ? 5.527 3.405 4.825 1.00 94.81 88 ILE A N 1
ATOM 674 C CA . ILE A 1 88 ? 5.059 2.337 5.717 1.00 94.81 88 ILE A CA 1
ATOM 675 C C . ILE A 1 88 ? 4.976 2.870 7.155 1.00 94.81 88 ILE A C 1
ATOM 677 O O . ILE A 1 88 ? 3.941 2.696 7.799 1.00 94.81 88 ILE A O 1
ATOM 681 N N . ASP A 1 89 ? 5.977 3.620 7.628 1.00 94.94 89 ASP A N 1
ATOM 682 C CA . ASP A 1 89 ? 5.928 4.286 8.937 1.00 94.94 89 ASP A CA 1
ATOM 683 C C . ASP A 1 89 ? 4.787 5.307 9.085 1.00 94.94 89 ASP A C 1
ATOM 685 O O . ASP A 1 89 ? 4.219 5.417 10.178 1.00 94.94 89 ASP A O 1
ATOM 689 N N . ASN A 1 90 ? 4.389 6.021 8.021 1.00 94.38 90 ASN A N 1
ATOM 690 C CA . ASN A 1 90 ? 3.209 6.893 8.071 1.00 94.38 90 ASN A CA 1
ATOM 691 C C . ASN A 1 90 ? 1.919 6.085 8.269 1.00 94.38 90 ASN A C 1
ATOM 693 O O . ASN A 1 90 ? 1.068 6.476 9.071 1.00 94.38 90 ASN A O 1
ATOM 697 N N . TRP A 1 91 ? 1.785 4.937 7.599 1.00 96.12 91 TRP A N 1
ATOM 698 C CA . TRP A 1 91 ? 0.655 4.025 7.787 1.00 96.12 91 TRP A CA 1
ATOM 699 C C . TRP A 1 91 ? 0.674 3.324 9.155 1.00 96.12 91 TRP A C 1
ATOM 701 O O . TRP A 1 91 ? -0.371 3.221 9.795 1.00 96.12 91 TRP A O 1
ATOM 711 N N . VAL A 1 92 ? 1.830 2.884 9.655 1.00 96.69 92 VAL A N 1
ATOM 712 C CA . VAL A 1 92 ? 1.960 2.242 10.979 1.00 96.69 92 VAL A CA 1
ATOM 713 C C . VAL A 1 92 ? 1.601 3.205 12.111 1.00 96.69 92 VAL A C 1
ATOM 715 O O . VAL A 1 92 ? 0.860 2.840 13.025 1.00 96.69 92 VAL A O 1
ATOM 718 N N . ASN A 1 93 ? 2.104 4.439 12.054 1.00 95.62 93 ASN A N 1
ATOM 719 C CA . ASN A 1 93 ? 1.942 5.418 13.132 1.00 95.62 93 ASN A CA 1
ATOM 720 C C . ASN A 1 93 ? 0.728 6.343 12.943 1.00 95.62 93 ASN A C 1
ATOM 722 O O . ASN A 1 93 ? 0.411 7.125 13.838 1.00 95.62 93 ASN A O 1
ATOM 726 N N . ASN A 1 94 ? 0.044 6.254 11.796 1.00 95.38 94 ASN A N 1
ATOM 727 C CA . ASN A 1 94 ? -0.993 7.187 11.351 1.00 95.38 94 ASN A CA 1
ATOM 728 C C . ASN A 1 94 ? -0.534 8.661 11.393 1.00 95.38 94 ASN A C 1
ATOM 730 O O . ASN A 1 94 ? -1.282 9.557 11.792 1.00 95.38 94 ASN A O 1
ATOM 734 N N . THR A 1 95 ? 0.716 8.922 11.007 1.00 94.38 95 THR A N 1
ATOM 735 C CA . THR A 1 95 ? 1.275 10.279 10.940 1.00 94.38 95 THR A CA 1
ATOM 736 C C . THR A 1 95 ? 0.983 10.917 9.586 1.00 94.38 95 THR A C 1
ATOM 738 O O . THR A 1 95 ? 0.899 10.242 8.560 1.00 94.38 95 THR A O 1
ATOM 741 N N . SER A 1 96 ? 0.795 12.236 9.576 1.00 90.12 96 SER A N 1
ATOM 742 C CA . SER A 1 96 ? 0.608 12.987 8.337 1.00 90.12 96 SER A CA 1
ATOM 743 C C . SER A 1 96 ? 1.918 13.137 7.571 1.00 90.12 96 SER A C 1
ATOM 745 O O . SER A 1 96 ? 2.947 13.437 8.177 1.00 90.12 96 SER A O 1
ATOM 747 N N . ARG A 1 97 ? 1.854 13.018 6.242 1.00 84.00 97 ARG A N 1
ATOM 748 C CA . ARG A 1 97 ? 2.935 13.394 5.323 1.00 84.00 97 ARG A CA 1
ATOM 749 C C . ARG A 1 97 ? 2.429 14.463 4.363 1.00 84.00 97 ARG A C 1
ATOM 751 O O . ARG A 1 97 ? 1.317 14.330 3.845 1.00 84.00 97 ARG A O 1
ATOM 758 N N . ASN A 1 98 ? 3.243 15.493 4.139 1.00 78.94 98 ASN A N 1
ATOM 759 C CA . ASN A 1 98 ? 2.958 16.607 3.232 1.00 78.94 98 ASN A CA 1
ATOM 760 C C . ASN A 1 98 ? 1.541 17.180 3.471 1.00 78.94 98 ASN A C 1
ATOM 762 O O . ASN A 1 98 ? 1.055 17.213 4.605 1.00 78.94 98 ASN A O 1
ATOM 766 N N . SER A 1 99 ? 0.859 17.624 2.418 1.00 80.88 99 SER A N 1
ATOM 767 C CA . SER A 1 99 ? -0.517 18.139 2.474 1.00 80.88 99 SER A CA 1
ATOM 768 C C . SER A 1 99 ? -1.599 17.042 2.486 1.00 80.88 99 SER A C 1
ATOM 770 O O . SER A 1 99 ? -2.787 17.346 2.616 1.00 80.88 99 SER A O 1
ATOM 772 N N . PHE A 1 100 ? -1.226 15.759 2.395 1.00 81.94 100 PHE A N 1
ATOM 773 C CA . PHE A 1 100 ? -2.179 14.646 2.302 1.00 81.94 100 PHE A CA 1
ATOM 774 C C . PHE A 1 100 ? -2.889 14.334 3.630 1.00 81.94 100 PHE A C 1
ATOM 776 O O . PHE A 1 100 ? -3.971 13.743 3.634 1.00 81.94 100 PHE A O 1
ATOM 783 N N . GLY A 1 101 ? -2.325 14.754 4.765 1.00 88.81 101 GLY A N 1
ATOM 784 C CA . GLY A 1 101 ? -2.863 14.451 6.092 1.00 88.81 101 GLY A CA 1
ATOM 785 C C . GLY A 1 101 ? -2.628 12.994 6.507 1.00 88.81 101 GLY A C 1
ATOM 786 O O . GLY A 1 101 ? -1.706 12.341 6.021 1.00 88.81 101 GLY A O 1
ATOM 787 N N . GLN A 1 102 ? -3.427 12.497 7.455 1.00 93.69 102 GLN A N 1
ATOM 788 C CA . GLN A 1 102 ? -3.271 11.153 8.026 1.00 93.69 102 GLN A CA 1
ATOM 789 C C . GLN A 1 102 ? -3.862 10.052 7.115 1.00 93.69 102 GLN A C 1
ATOM 791 O O . GLN A 1 102 ? -5.036 10.161 6.735 1.00 93.69 102 GLN A O 1
ATOM 796 N N . PRO A 1 103 ? -3.120 8.964 6.824 1.00 94.31 103 PRO A N 1
ATOM 797 C CA . PRO A 1 103 ? -3.537 7.952 5.851 1.00 94.31 103 PRO A CA 1
ATOM 798 C C . PRO A 1 103 ? -4.805 7.194 6.264 1.00 94.31 103 PRO A C 1
ATOM 800 O O . PRO A 1 103 ? -5.730 7.064 5.463 1.00 94.31 103 PRO A O 1
ATOM 803 N N . TRP A 1 104 ? -4.935 6.774 7.530 1.00 95.31 104 TRP A N 1
ATOM 804 C CA . TRP A 1 104 ? -6.147 6.081 7.995 1.00 95.31 104 TRP A CA 1
ATOM 805 C C . TRP A 1 104 ? -7.369 6.998 8.060 1.00 95.31 104 TRP A C 1
ATOM 807 O O . TRP A 1 104 ? -8.495 6.537 7.871 1.00 95.31 104 TRP A O 1
ATOM 817 N N . GLY A 1 105 ? -7.156 8.298 8.285 1.00 93.94 105 GLY A N 1
ATOM 818 C CA . GLY A 1 105 ? -8.205 9.311 8.185 1.00 93.94 105 GLY A CA 1
ATOM 819 C C . GLY A 1 105 ? -8.740 9.419 6.757 1.00 93.94 105 GLY A C 1
ATOM 820 O O . GLY A 1 105 ? -9.949 9.337 6.546 1.00 93.94 105 GLY A O 1
ATOM 821 N N . LYS A 1 106 ? -7.845 9.519 5.766 1.00 93.12 106 LYS A N 1
ATOM 822 C CA . LYS A 1 106 ? -8.204 9.535 4.339 1.00 93.12 106 LYS A CA 1
ATOM 823 C C . LYS A 1 106 ? -8.865 8.227 3.898 1.00 93.12 106 LYS A C 1
ATOM 825 O O . LYS A 1 106 ? -9.921 8.282 3.274 1.00 93.12 106 LYS A O 1
ATOM 830 N N . LEU A 1 107 ? -8.332 7.072 4.306 1.00 94.81 107 LEU A N 1
ATOM 831 C CA . LEU A 1 107 ? -8.932 5.765 4.029 1.00 94.81 107 LEU A CA 1
ATOM 832 C C . LEU A 1 107 ? -10.362 5.664 4.576 1.00 94.81 107 LEU A C 1
ATOM 834 O O . LEU A 1 107 ? -11.263 5.259 3.848 1.00 94.81 107 LEU A O 1
ATOM 838 N N . LYS A 1 108 ? -10.587 6.059 5.837 1.00 94.50 108 LYS A N 1
ATOM 839 C CA . LYS A 1 108 ? -11.918 6.055 6.465 1.00 94.50 108 LYS A CA 1
ATOM 840 C C . LYS A 1 108 ? -12.893 6.989 5.744 1.00 94.50 108 LYS A C 1
ATOM 842 O O . LYS A 1 108 ? -14.056 6.631 5.594 1.00 94.50 108 LYS A O 1
ATOM 847 N N . SER A 1 109 ? -12.442 8.165 5.309 1.00 92.81 109 SER A N 1
ATOM 848 C CA . SER A 1 109 ? -13.284 9.113 4.567 1.00 92.81 109 SER A CA 1
ATOM 849 C C . SER A 1 109 ? -13.689 8.581 3.190 1.00 92.81 109 SER A C 1
ATOM 851 O O . SER A 1 109 ? -14.849 8.719 2.815 1.00 92.81 109 SER A O 1
ATOM 853 N N . SER A 1 110 ? -12.774 7.928 2.467 1.00 92.81 110 SER A N 1
ATOM 854 C CA . SER A 1 110 ? -13.058 7.323 1.155 1.00 92.81 110 SER A CA 1
ATOM 855 C C . SER A 1 110 ? -13.856 6.016 1.257 1.00 92.81 110 SER A C 1
ATOM 857 O O . SER A 1 110 ? -14.695 5.725 0.409 1.00 92.81 110 SER A O 1
ATOM 859 N N . TYR A 1 111 ? -13.628 5.230 2.314 1.00 93.88 111 TYR A N 1
ATOM 860 C CA . TYR A 1 111 ? -14.216 3.906 2.526 1.00 93.88 111 TYR A CA 1
ATOM 861 C C . TYR A 1 111 ? -14.804 3.797 3.939 1.00 93.88 111 TYR A C 1
ATOM 863 O O . TYR A 1 111 ? -14.305 3.068 4.796 1.00 93.88 111 TYR A O 1
ATOM 871 N N . SER A 1 112 ? -15.911 4.503 4.185 1.00 92.94 112 SER A N 1
ATOM 872 C CA . SER A 1 112 ? -16.561 4.599 5.507 1.00 92.94 112 SER A CA 1
ATOM 873 C C . SER A 1 112 ? -16.856 3.247 6.168 1.00 92.94 112 SER A C 1
ATOM 875 O O . SER A 1 112 ? -16.716 3.109 7.383 1.00 92.94 112 SER A O 1
ATOM 877 N N . LYS A 1 113 ? -17.177 2.226 5.362 1.00 92.50 113 LYS A N 1
ATOM 878 C CA . LYS A 1 113 ? -17.403 0.836 5.791 1.00 92.50 113 LYS A CA 1
ATOM 879 C C . LYS A 1 113 ? -16.184 0.168 6.443 1.00 92.50 113 LYS A C 1
ATOM 881 O O . LYS A 1 113 ? -16.375 -0.876 7.064 1.00 92.50 113 LYS A O 1
ATOM 886 N N . VAL A 1 114 ? -14.968 0.724 6.331 1.00 92.69 114 VAL A N 1
ATOM 887 C CA . VAL A 1 114 ? -13.769 0.206 7.018 1.00 92.69 114 VAL A CA 1
ATOM 888 C C . VAL A 1 114 ? -13.966 0.306 8.527 1.00 92.69 114 VAL A C 1
ATOM 890 O O . VAL A 1 114 ? -13.548 -0.599 9.240 1.00 92.69 114 VAL A O 1
ATOM 893 N N . TYR A 1 115 ? -14.654 1.342 9.011 1.00 93.12 115 TYR A N 1
ATOM 894 C CA . TYR A 1 115 ? -15.009 1.505 10.418 1.00 93.12 115 TYR A CA 1
ATOM 895 C C . TYR A 1 115 ? -16.274 0.708 10.777 1.00 93.12 115 TYR A C 1
ATOM 897 O O . TYR A 1 115 ? -17.309 0.846 10.125 1.00 93.12 115 TYR A O 1
ATOM 905 N N . ASP A 1 116 ? -16.215 -0.104 11.836 1.00 89.75 116 ASP A N 1
ATOM 906 C CA . ASP A 1 116 ? -17.375 -0.799 12.397 1.00 89.75 116 ASP A CA 1
ATOM 907 C C . ASP A 1 116 ? -17.276 -1.020 13.925 1.00 89.75 116 ASP A C 1
ATOM 909 O O . ASP A 1 116 ? -16.542 -0.341 14.645 1.00 89.75 116 ASP A O 1
ATOM 913 N N . LYS A 1 117 ? -18.092 -1.937 14.465 1.00 88.56 117 LYS A N 1
ATOM 914 C CA . LYS A 1 117 ? -18.149 -2.228 15.906 1.00 88.56 117 LYS A CA 1
ATOM 915 C C . LYS A 1 117 ? -16.913 -2.968 16.441 1.00 88.56 117 LYS A C 1
ATOM 917 O O . LYS A 1 117 ? -16.728 -2.950 17.656 1.00 88.56 117 LYS A O 1
ATOM 922 N N . THR A 1 118 ? -16.118 -3.611 15.586 1.00 89.38 118 THR A N 1
ATOM 923 C CA . THR A 1 118 ? -14.969 -4.458 15.952 1.00 89.38 118 THR A CA 1
ATOM 924 C C . THR A 1 118 ? -13.669 -3.660 16.069 1.00 89.38 118 THR A C 1
ATOM 926 O O . THR A 1 118 ? -12.887 -3.888 16.989 1.00 89.38 118 THR A O 1
ATOM 929 N N . ASN A 1 119 ? -13.475 -2.653 15.212 1.00 91.31 119 ASN A N 1
ATOM 930 C CA . ASN A 1 119 ? -12.269 -1.822 15.165 1.00 91.31 119 ASN A CA 1
ATOM 931 C C . ASN A 1 119 ? -12.467 -0.433 1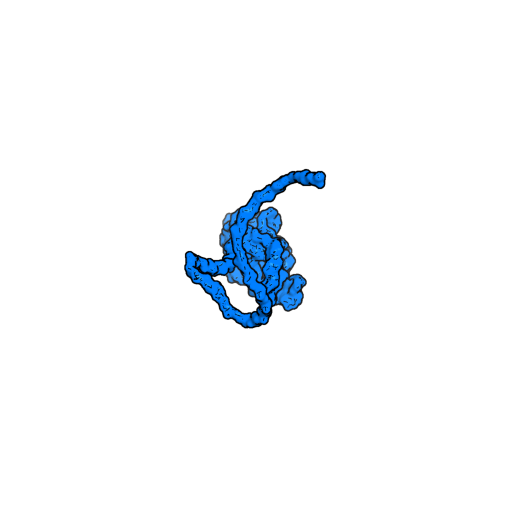5.788 1.00 91.31 119 ASN A C 1
ATOM 933 O O . ASN A 1 119 ? -12.118 0.604 15.219 1.00 91.31 119 ASN A O 1
ATOM 937 N N . LYS A 1 120 ? -13.028 -0.428 17.002 1.00 92.62 120 LYS A N 1
ATOM 938 C CA . LYS A 1 120 ? -13.238 0.785 17.796 1.00 92.62 120 LYS A CA 1
ATOM 939 C C . LYS A 1 120 ? -12.640 0.695 19.197 1.00 92.62 120 LYS A C 1
ATOM 941 O O . LYS A 1 120 ? -12.604 -0.374 19.812 1.00 92.62 120 LYS A O 1
ATOM 946 N N . THR A 1 121 ? -12.249 1.850 19.723 1.00 92.75 121 THR A N 1
ATOM 947 C CA . THR A 1 121 ? -11.798 2.048 21.109 1.00 92.75 121 THR A CA 1
ATOM 948 C C . THR A 1 121 ? -12.375 3.369 21.604 1.00 92.75 121 THR A C 1
ATOM 950 O O . THR A 1 121 ? -12.303 4.373 20.903 1.00 92.75 121 THR A O 1
ATOM 953 N N . GLY A 1 122 ? -13.058 3.367 22.755 1.00 89.06 122 GLY A N 1
ATOM 954 C CA . GLY A 1 122 ? -13.749 4.564 23.269 1.00 89.06 122 GLY A CA 1
ATOM 9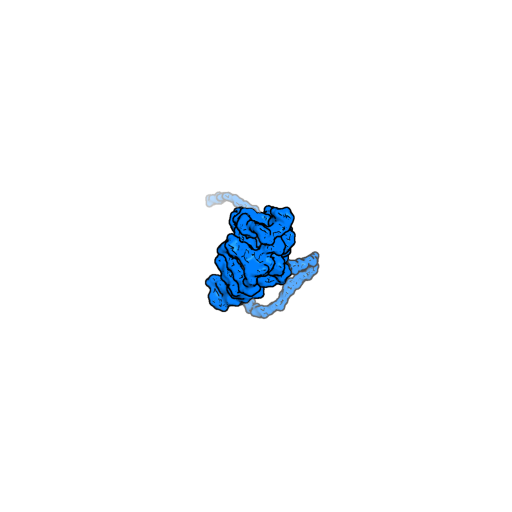55 C C . GLY A 1 122 ? -14.823 5.149 22.332 1.00 89.06 122 GLY A C 1
ATOM 956 O O . GLY A 1 122 ? -15.120 6.333 22.406 1.00 89.06 122 GLY A O 1
ATOM 957 N N . GLY A 1 123 ? -15.370 4.350 21.405 1.00 87.56 123 GLY A N 1
ATOM 958 C CA . GLY A 1 123 ? -16.305 4.828 20.374 1.00 87.56 123 GLY A CA 1
ATOM 959 C C . GLY A 1 123 ? -15.654 5.541 19.180 1.00 87.56 123 GLY A C 1
ATOM 960 O O . GLY A 1 123 ? -16.369 5.943 18.266 1.00 87.56 123 GLY A O 1
ATOM 961 N N . GLN A 1 124 ? -14.324 5.657 19.157 1.00 89.94 124 GLN A N 1
ATOM 962 C CA . GLN A 1 124 ? -13.546 6.188 18.037 1.00 89.94 124 GLN A CA 1
ATOM 963 C C . GLN A 1 124 ? -12.980 5.064 17.164 1.00 89.94 124 GLN A C 1
ATOM 965 O O . GLN A 1 124 ? -12.856 3.922 17.611 1.00 89.94 124 GLN A O 1
ATOM 970 N N . PHE A 1 125 ? -12.635 5.392 15.915 1.00 94.12 125 PHE A N 1
ATOM 971 C CA . PHE A 1 125 ? -12.005 4.451 14.984 1.00 94.12 125 PHE A CA 1
ATOM 972 C C . PHE A 1 125 ? -10.589 4.104 15.451 1.00 94.12 125 PHE A C 1
ATOM 974 O O . PHE A 1 125 ? -9.754 4.991 15.609 1.00 94.12 125 PHE A O 1
ATOM 981 N N . ASP A 1 126 ? -10.330 2.814 15.642 1.00 95.25 126 ASP A N 1
ATOM 982 C CA . ASP A 1 126 ? -9.043 2.283 16.069 1.00 95.25 126 ASP A CA 1
ATOM 983 C C . ASP A 1 126 ? -8.410 1.486 14.924 1.00 95.25 126 ASP A C 1
ATOM 985 O O . ASP A 1 126 ? -8.696 0.304 14.708 1.00 95.25 126 ASP A O 1
ATOM 989 N N . PHE A 1 127 ? -7.532 2.155 14.177 1.00 94.38 127 PHE A N 1
ATOM 990 C CA . PHE A 1 127 ? -6.830 1.565 13.040 1.00 94.38 127 PHE A CA 1
ATOM 991 C C . PHE A 1 127 ? -5.947 0.367 13.435 1.00 94.38 127 PHE A C 1
ATOM 993 O O . PHE A 1 127 ? -5.732 -0.530 12.620 1.00 94.38 127 PHE A O 1
ATOM 1000 N N . ARG A 1 128 ? -5.513 0.277 14.703 1.00 95.81 128 ARG A N 1
ATOM 1001 C CA . ARG A 1 128 ? -4.718 -0.848 15.232 1.00 95.81 128 ARG A CA 1
ATOM 1002 C C . ARG A 1 128 ? -5.529 -2.135 15.393 1.00 95.81 128 ARG A C 1
ATOM 1004 O O . ARG A 1 128 ? -4.954 -3.177 15.680 1.00 95.81 128 ARG A O 1
ATOM 1011 N N . LYS A 1 129 ? -6.849 -2.078 15.194 1.00 95.75 129 LYS A N 1
ATOM 1012 C CA . LYS A 1 129 ? -7.766 -3.229 15.205 1.00 95.75 129 LYS A CA 1
ATOM 1013 C C . LYS A 1 129 ? -8.310 -3.587 13.820 1.00 95.75 129 LYS A C 1
ATOM 1015 O O . LYS A 1 129 ? -9.136 -4.488 13.707 1.00 95.75 129 LYS A O 1
ATOM 1020 N N . VAL A 1 130 ? -7.897 -2.888 12.759 1.00 96.12 130 VAL A N 1
ATOM 1021 C CA . VAL A 1 130 ? -8.323 -3.220 11.393 1.00 96.12 130 VAL A CA 1
ATOM 1022 C C . VAL A 1 130 ? -7.654 -4.525 10.971 1.00 96.12 130 VAL A C 1
ATOM 1024 O O . VAL A 1 130 ? -6.428 -4.598 10.875 1.00 96.12 130 VAL A O 1
ATOM 1027 N N . THR A 1 131 ? -8.462 -5.550 10.704 1.00 96.31 131 THR A N 1
ATOM 1028 C CA . THR A 1 131 ? -7.970 -6.813 10.152 1.00 96.31 131 THR A CA 1
ATOM 1029 C C . THR A 1 131 ? -7.811 -6.737 8.636 1.00 96.31 131 THR A C 1
ATOM 1031 O O . THR A 1 131 ? -8.467 -5.945 7.952 1.00 96.31 131 THR A O 1
ATOM 1034 N N . VAL A 1 132 ? -6.950 -7.594 8.095 1.00 95.19 132 VAL A N 1
ATOM 1035 C CA . VAL A 1 132 ? -6.745 -7.791 6.659 1.00 95.19 132 VAL A CA 1
ATOM 1036 C C . VAL A 1 132 ? -8.068 -8.137 5.983 1.00 95.19 132 VAL A C 1
ATOM 1038 O O . VAL A 1 132 ? -8.446 -7.475 5.018 1.00 95.19 132 VAL A O 1
ATOM 1041 N N . GLY A 1 133 ? -8.832 -9.092 6.517 1.00 94.12 133 GLY A N 1
ATOM 1042 C CA . GLY A 1 133 ? -10.123 -9.460 5.938 1.00 94.12 133 GLY A CA 1
ATOM 1043 C C . GLY A 1 133 ? -11.079 -8.274 5.854 1.00 94.12 133 GLY A C 1
ATOM 1044 O O . GLY A 1 133 ? -11.716 -8.055 4.822 1.00 94.12 133 GLY A O 1
ATOM 1045 N N . LYS A 1 134 ? -11.108 -7.423 6.887 1.00 94.81 134 LYS A N 1
ATOM 1046 C CA . LYS A 1 134 ? -11.924 -6.205 6.899 1.00 94.81 134 LYS A CA 1
ATOM 1047 C C . LYS A 1 134 ? -11.468 -5.174 5.863 1.00 94.81 134 LYS A C 1
ATOM 1049 O O . LYS A 1 134 ? -12.315 -4.602 5.174 1.00 94.81 134 LYS A O 1
ATOM 1054 N N . LEU A 1 135 ? -10.161 -4.936 5.742 1.00 95.19 135 LEU A N 1
ATOM 1055 C CA . LEU A 1 135 ? -9.603 -3.992 4.772 1.00 95.19 135 LEU A CA 1
ATOM 1056 C C . LEU A 1 135 ? -9.914 -4.427 3.333 1.00 95.19 135 LEU A C 1
ATOM 1058 O O . LEU A 1 135 ? -10.524 -3.669 2.583 1.00 95.19 135 LEU A O 1
ATOM 1062 N N . PHE A 1 136 ? -9.552 -5.660 2.975 1.00 94.62 136 PHE A N 1
ATOM 1063 C CA . PHE A 1 136 ? -9.663 -6.169 1.606 1.00 94.62 136 PHE A CA 1
ATOM 1064 C C . PHE A 1 136 ? -11.114 -6.457 1.181 1.00 94.62 136 PHE A C 1
ATOM 1066 O O . PHE A 1 136 ? -11.448 -6.261 0.018 1.00 94.62 136 PHE A O 1
ATOM 1073 N N . SER A 1 137 ? -12.007 -6.842 2.103 1.00 93.38 137 SER A N 1
ATOM 1074 C CA . SER A 1 137 ? -13.447 -6.958 1.792 1.00 93.38 137 SER A CA 1
ATOM 1075 C C . SER A 1 137 ? -14.139 -5.605 1.609 1.00 93.38 137 SER A C 1
ATOM 1077 O O . SER A 1 137 ? -15.146 -5.519 0.909 1.00 93.38 137 SER A O 1
ATOM 1079 N N . THR A 1 138 ? -13.618 -4.541 2.231 1.00 92.56 138 THR A N 1
ATOM 1080 C CA . THR A 1 138 ? -14.202 -3.200 2.111 1.00 92.56 138 THR A CA 1
ATOM 1081 C C . THR A 1 138 ? -13.667 -2.456 0.892 1.00 92.56 138 THR A C 1
ATOM 1083 O O . THR A 1 138 ? -14.433 -1.841 0.150 1.00 92.56 138 THR A O 1
ATOM 1086 N N . VAL A 1 139 ? -12.354 -2.50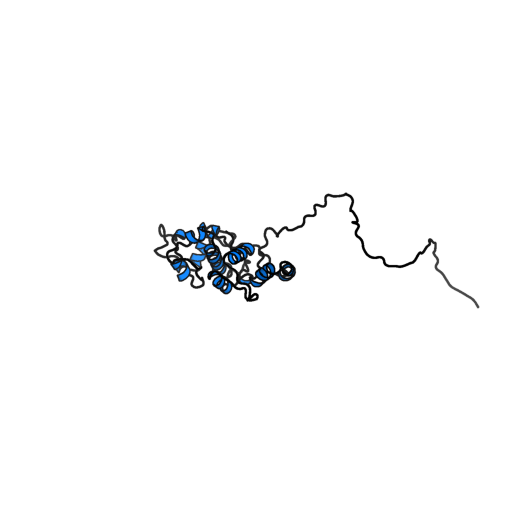7 0.683 1.00 91.81 139 VAL A N 1
ATOM 1087 C CA . VAL A 1 139 ? -11.672 -1.878 -0.447 1.00 91.81 139 VAL A CA 1
ATOM 1088 C C . VAL A 1 139 ? -11.495 -2.936 -1.535 1.00 91.81 139 VAL A C 1
ATOM 1090 O O . VAL A 1 139 ? -10.392 -3.410 -1.786 1.00 91.81 139 VAL A O 1
ATOM 1093 N N . GLY A 1 140 ? -12.597 -3.311 -2.194 1.00 84.31 140 GLY A N 1
ATOM 1094 C CA . GLY A 1 140 ? -12.629 -4.389 -3.201 1.00 84.31 140 GLY A CA 1
ATOM 1095 C C . GLY A 1 140 ? -11.758 -4.161 -4.450 1.00 84.31 140 GLY A C 1
ATOM 1096 O O . GLY A 1 140 ? -11.699 -5.010 -5.333 1.00 84.31 140 GLY A O 1
ATOM 1097 N N . ALA A 1 141 ? -11.078 -3.016 -4.531 1.00 88.69 141 ALA A N 1
ATOM 1098 C CA . ALA A 1 141 ? -10.055 -2.730 -5.525 1.00 88.69 141 ALA A CA 1
ATOM 1099 C C . ALA A 1 141 ? -8.648 -3.231 -5.129 1.00 88.69 141 ALA A C 1
ATOM 1101 O O . ALA A 1 141 ? -7.763 -3.175 -5.976 1.00 88.69 141 ALA A O 1
ATOM 1102 N N . LEU A 1 142 ? -8.429 -3.722 -3.903 1.00 92.19 142 LEU A N 1
ATOM 1103 C CA . LEU A 1 142 ? -7.150 -4.283 -3.447 1.00 92.19 142 LEU A CA 1
ATOM 1104 C C . LEU A 1 142 ? -7.039 -5.792 -3.733 1.00 92.19 142 LEU A C 1
ATOM 1106 O O . LEU A 1 142 ? -7.984 -6.543 -3.495 1.00 92.19 142 LEU A O 1
ATOM 1110 N N . THR A 1 143 ? -5.850 -6.257 -4.122 1.00 94.75 143 THR A N 1
ATOM 1111 C CA . THR A 1 143 ? -5.482 -7.684 -4.175 1.00 94.75 143 THR A CA 1
ATOM 1112 C C . THR A 1 143 ? -4.580 -8.038 -2.998 1.00 94.75 143 THR A C 1
ATOM 1114 O O . THR A 1 143 ? -3.561 -7.385 -2.759 1.00 94.75 143 THR A O 1
ATOM 1117 N N . ARG A 1 144 ? -4.964 -9.072 -2.241 1.00 93.69 144 ARG A N 1
ATOM 1118 C CA . ARG A 1 144 ? -4.247 -9.508 -1.036 1.00 93.69 144 ARG A CA 1
ATOM 1119 C C . ARG A 1 144 ? -2.900 -10.145 -1.401 1.00 93.69 144 ARG A C 1
ATOM 1121 O O . ARG A 1 144 ? -2.904 -11.072 -2.209 1.00 93.69 144 ARG A O 1
ATOM 1128 N N . PRO A 1 145 ? -1.782 -9.722 -0.781 1.00 92.81 145 PRO A N 1
ATOM 1129 C CA . PRO A 1 145 ? -0.515 -10.430 -0.904 1.00 92.81 145 PRO A CA 1
ATOM 1130 C C . PRO A 1 145 ? -0.619 -11.901 -0.483 1.00 92.81 145 PRO A C 1
ATOM 1132 O O . PRO A 1 145 ? -1.329 -12.244 0.468 1.00 92.81 145 PRO A O 1
ATOM 1135 N N . SER A 1 146 ? 0.140 -12.767 -1.152 1.00 85.25 146 SER A N 1
ATOM 1136 C CA . SER A 1 146 ? 0.300 -14.172 -0.759 1.00 85.25 146 SER A CA 1
ATOM 1137 C C . SER A 1 146 ? 0.785 -14.307 0.695 1.00 85.25 146 SER A C 1
ATOM 1139 O O . SER A 1 146 ? 1.721 -13.614 1.096 1.00 85.25 146 SER A O 1
ATOM 1141 N N . GLY A 1 147 ? 0.213 -15.237 1.470 1.00 85.06 147 GLY A N 1
ATOM 1142 C CA . GLY A 1 147 ? 0.660 -15.514 2.845 1.00 85.06 147 GLY A CA 1
ATOM 1143 C C . GLY A 1 147 ? 0.112 -14.553 3.912 1.00 85.06 147 GLY A C 1
ATOM 1144 O O . GLY A 1 147 ? 0.850 -14.148 4.814 1.00 85.06 147 GLY A O 1
ATOM 1145 N N . MET A 1 148 ? -1.168 -14.177 3.805 1.00 91.19 148 MET A N 1
ATOM 1146 C CA . MET A 1 148 ? -1.899 -13.364 4.791 1.00 91.19 148 MET A CA 1
ATOM 1147 C C . MET A 1 148 ? -3.268 -13.969 5.122 1.00 91.19 148 MET A C 1
ATOM 1149 O O . MET A 1 148 ? -4.050 -14.281 4.218 1.00 91.19 148 MET A O 1
ATOM 1153 N N . SER A 1 149 ? -3.580 -14.065 6.413 1.00 93.62 149 SER A N 1
ATOM 1154 C CA . SER A 1 149 ? -4.887 -14.471 6.933 1.00 93.62 149 SER A CA 1
ATOM 1155 C C . SER A 1 149 ? -5.860 -13.291 6.992 1.00 93.62 149 SER A C 1
ATOM 1157 O O . SER A 1 149 ? -5.464 -12.149 7.212 1.00 93.62 149 SER A O 1
ATOM 1159 N N . ASP A 1 150 ? -7.164 -13.560 6.885 1.00 94.06 150 ASP A N 1
ATOM 1160 C CA . ASP A 1 150 ? -8.222 -12.577 7.157 1.00 94.06 150 ASP A CA 1
ATOM 1161 C C . ASP A 1 150 ? -8.183 -12.022 8.590 1.00 94.06 150 ASP A C 1
ATOM 1163 O O . ASP A 1 150 ? -8.629 -10.897 8.827 1.00 94.06 150 ASP A O 1
ATOM 1167 N N . THR A 1 151 ? -7.649 -12.802 9.534 1.00 95.00 151 THR A N 1
ATOM 1168 C CA . THR A 1 151 ? -7.539 -12.455 10.959 1.00 95.00 151 THR A CA 1
ATOM 1169 C C . THR A 1 151 ? -6.341 -11.572 11.291 1.00 95.00 151 THR A C 1
ATOM 1171 O O . THR A 1 151 ? -6.294 -11.021 12.390 1.00 95.00 151 THR A O 1
ATOM 1174 N N . ASP A 1 152 ? -5.371 -11.437 10.383 1.00 96.31 152 ASP A N 1
ATOM 1175 C CA . ASP A 1 152 ? -4.157 -10.664 10.642 1.00 96.31 152 ASP A CA 1
ATOM 1176 C C . ASP A 1 152 ? -4.500 -9.182 10.823 1.00 96.31 152 ASP A C 1
ATOM 1178 O O . ASP A 1 152 ? -5.304 -8.618 10.080 1.00 96.31 152 ASP A O 1
ATOM 1182 N N . ILE A 1 153 ? -3.886 -8.522 11.803 1.00 96.12 153 ILE A N 1
ATOM 1183 C CA . ILE A 1 153 ? -4.042 -7.077 12.008 1.00 96.12 153 ILE A CA 1
ATOM 1184 C C . ILE A 1 153 ? -3.154 -6.348 10.998 1.00 96.12 153 ILE A C 1
ATOM 1186 O O . ILE A 1 153 ? -1.943 -6.568 10.974 1.00 96.12 153 ILE A O 1
ATOM 1190 N N . VAL A 1 154 ? -3.729 -5.440 10.202 1.00 96.12 154 VAL A N 1
ATOM 1191 C CA . VAL A 1 154 ? -3.008 -4.746 9.118 1.00 96.12 154 VAL A CA 1
ATOM 1192 C C . VAL A 1 154 ? -1.773 -4.027 9.654 1.00 96.12 154 VAL A C 1
ATOM 1194 O O . VAL A 1 154 ? -0.689 -4.212 9.117 1.00 96.12 154 VAL A O 1
ATOM 1197 N N . VAL A 1 155 ? -1.894 -3.282 10.757 1.00 96.19 155 VAL A N 1
ATOM 1198 C CA . VAL A 1 155 ? -0.760 -2.570 11.377 1.00 96.19 155 VAL A CA 1
ATOM 1199 C C . VAL A 1 155 ? 0.368 -3.524 11.795 1.00 96.19 155 VAL A C 1
ATOM 1201 O O . VAL A 1 155 ? 1.536 -3.162 11.683 1.00 96.19 155 VAL A O 1
ATOM 1204 N N . ASN A 1 156 ? 0.059 -4.754 12.216 1.00 96.69 156 ASN A N 1
ATOM 1205 C CA . ASN A 1 156 ? 1.083 -5.742 12.566 1.00 96.69 156 ASN A CA 1
ATOM 1206 C C . ASN A 1 156 ? 1.796 -6.266 11.312 1.00 96.69 156 ASN A C 1
ATOM 1208 O O . ASN A 1 156 ? 3.015 -6.400 11.330 1.00 96.69 156 ASN A O 1
ATOM 1212 N N . VAL A 1 157 ? 1.065 -6.487 10.211 1.00 95.88 157 VAL A N 1
ATOM 1213 C CA . VAL A 1 157 ? 1.662 -6.830 8.907 1.00 95.88 157 VAL A CA 1
ATOM 1214 C C . VAL A 1 157 ? 2.548 -5.687 8.406 1.00 95.88 157 VAL A C 1
ATOM 1216 O O . VAL A 1 157 ? 3.679 -5.934 8.001 1.00 95.88 157 VAL A O 1
ATOM 1219 N N . LEU A 1 158 ? 2.095 -4.431 8.497 1.00 96.25 158 LEU A N 1
ATOM 1220 C CA . LEU A 1 158 ? 2.881 -3.269 8.067 1.00 96.25 158 LEU A CA 1
ATOM 1221 C C . LEU A 1 158 ? 4.178 -3.098 8.874 1.00 96.25 158 LEU A C 1
ATOM 1223 O O . LEU A 1 158 ? 5.221 -2.815 8.292 1.00 96.25 158 LEU A O 1
ATOM 1227 N N . ASN A 1 159 ? 4.146 -3.356 10.186 1.00 95.62 159 ASN A N 1
ATOM 1228 C CA . ASN A 1 159 ? 5.335 -3.313 11.049 1.00 95.62 159 ASN A CA 1
ATOM 1229 C C . ASN A 1 159 ? 6.441 -4.308 10.655 1.00 95.62 159 ASN A C 1
ATOM 1231 O O . ASN A 1 159 ? 7.587 -4.109 11.049 1.00 95.62 159 ASN A O 1
ATOM 1235 N N . THR A 1 160 ? 6.140 -5.364 9.890 1.00 93.94 160 THR A N 1
ATOM 1236 C CA . THR A 1 160 ? 7.174 -6.319 9.444 1.00 93.94 160 THR A CA 1
ATOM 1237 C C . THR A 1 160 ? 8.140 -5.732 8.413 1.00 93.94 160 THR A C 1
ATOM 1239 O O . THR A 1 160 ? 9.226 -6.278 8.234 1.00 93.94 160 THR A O 1
ATOM 1242 N N . LYS A 1 161 ? 7.747 -4.647 7.724 1.00 92.44 161 LYS A N 1
ATOM 1243 C CA . LYS A 1 161 ? 8.480 -4.027 6.604 1.00 92.44 161 LYS A CA 1
ATOM 1244 C C . LYS A 1 161 ? 8.898 -5.023 5.500 1.00 92.44 161 LYS A C 1
ATOM 1246 O O . LYS A 1 161 ? 9.878 -4.801 4.793 1.00 92.44 161 LYS A O 1
ATOM 1251 N N . ASP A 1 162 ? 8.140 -6.113 5.337 1.00 93.44 162 ASP A N 1
ATOM 1252 C CA . ASP A 1 162 ? 8.348 -7.149 4.319 1.00 93.44 162 ASP A CA 1
ATOM 1253 C C . ASP A 1 162 ? 7.568 -6.884 3.013 1.00 93.44 162 ASP A C 1
ATOM 1255 O O . ASP A 1 162 ? 6.816 -5.914 2.901 1.00 93.44 162 ASP A O 1
ATOM 1259 N N . PHE A 1 163 ? 7.694 -7.775 2.026 1.00 94.69 163 PHE A N 1
ATOM 1260 C CA . PHE A 1 163 ? 6.963 -7.727 0.749 1.00 94.69 163 PHE A CA 1
ATOM 1261 C C . PHE A 1 163 ? 5.467 -7.385 0.881 1.00 94.69 163 PHE A C 1
ATOM 1263 O O . PHE A 1 163 ? 4.942 -6.581 0.108 1.00 94.69 163 PHE A O 1
ATOM 1270 N N . ARG A 1 164 ? 4.777 -7.956 1.875 1.00 94.62 164 A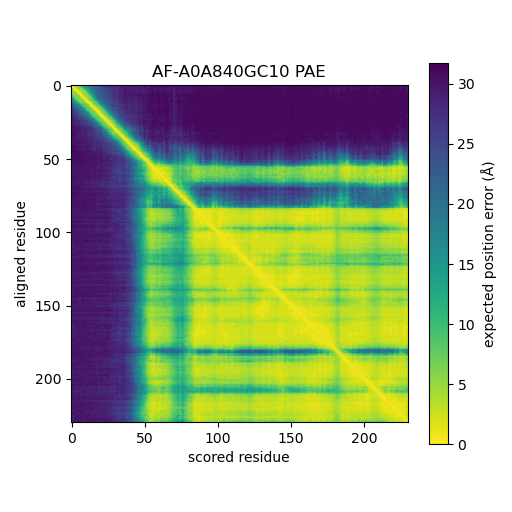RG A N 1
ATOM 1271 C CA . ARG A 1 164 ? 3.340 -7.761 2.093 1.00 94.62 164 ARG A CA 1
ATOM 1272 C C . ARG A 1 164 ? 3.061 -6.318 2.492 1.00 94.62 164 ARG A C 1
ATOM 1274 O O . ARG A 1 164 ? 2.127 -5.716 1.969 1.00 94.62 164 ARG A O 1
ATOM 1281 N N . SER A 1 165 ? 3.893 -5.745 3.362 1.00 95.12 165 SER A N 1
ATOM 1282 C CA . SER A 1 165 ? 3.774 -4.342 3.774 1.00 95.12 165 SER A CA 1
ATOM 1283 C C . SER A 1 165 ? 3.953 -3.364 2.606 1.00 95.12 165 SER A C 1
ATOM 1285 O O . SER A 1 165 ? 3.105 -2.489 2.427 1.00 95.12 165 SER A O 1
ATOM 1287 N N . TYR A 1 166 ? 4.968 -3.572 1.757 1.00 94.94 166 TYR A N 1
ATOM 1288 C CA . TYR A 1 166 ? 5.195 -2.758 0.557 1.00 94.94 166 TYR A CA 1
ATOM 1289 C C . TYR A 1 166 ? 4.013 -2.851 -0.412 1.00 94.94 166 TYR A C 1
ATOM 1291 O O . TYR A 1 166 ? 3.494 -1.831 -0.852 1.00 94.94 166 TYR A O 1
ATOM 1299 N N . VAL A 1 167 ? 3.524 -4.055 -0.711 1.00 95.06 167 VAL A N 1
ATOM 1300 C CA . VAL A 1 167 ? 2.407 -4.241 -1.650 1.00 95.06 167 VAL A CA 1
ATOM 1301 C C . VAL A 1 167 ? 1.087 -3.659 -1.127 1.00 95.06 167 VAL A C 1
ATOM 1303 O O . VAL A 1 167 ? 0.327 -3.085 -1.910 1.00 95.06 167 VAL A O 1
ATOM 1306 N N . ILE A 1 168 ? 0.793 -3.785 0.174 1.00 95.50 168 ILE A N 1
ATOM 1307 C CA . ILE A 1 168 ? -0.399 -3.171 0.786 1.00 95.50 168 ILE A CA 1
ATOM 1308 C C . ILE A 1 168 ? -0.324 -1.649 0.646 1.00 95.50 168 ILE A C 1
ATOM 1310 O O . ILE A 1 168 ? -1.267 -1.030 0.154 1.00 95.50 168 ILE A O 1
ATOM 1314 N N . VAL A 1 169 ? 0.796 -1.047 1.057 1.00 95.25 169 VAL A N 1
ATOM 1315 C CA . VAL A 1 169 ? 0.961 0.412 1.046 1.00 95.25 169 VAL A CA 1
ATOM 1316 C C . VAL A 1 169 ? 0.996 0.952 -0.385 1.00 95.25 169 VAL A C 1
ATOM 1318 O O . VAL A 1 169 ? 0.381 1.980 -0.634 1.00 95.25 169 VAL A O 1
ATOM 1321 N N . ALA A 1 170 ? 1.575 0.230 -1.350 1.00 93.88 170 ALA A N 1
ATOM 1322 C CA . ALA A 1 170 ? 1.598 0.636 -2.757 1.00 93.88 170 ALA A CA 1
ATOM 1323 C C . ALA A 1 170 ? 0.183 0.750 -3.337 1.00 93.88 170 ALA A C 1
ATOM 1325 O O . ALA A 1 170 ? -0.176 1.772 -3.920 1.00 93.88 170 ALA A O 1
ATOM 1326 N N . GLN A 1 171 ? -0.649 -0.275 -3.128 1.00 95.06 171 GLN A N 1
ATOM 1327 C CA . GLN A 1 171 ? -2.034 -0.269 -3.601 1.00 95.06 171 GLN A CA 1
ATOM 1328 C C . GLN A 1 171 ? -2.903 0.762 -2.863 1.00 95.06 171 GLN A C 1
ATOM 1330 O O . GLN A 1 171 ? -3.767 1.385 -3.478 1.00 95.06 171 GLN A O 1
ATOM 1335 N N . LEU A 1 172 ? -2.685 0.976 -1.560 1.00 94.50 172 LEU A N 1
ATOM 1336 C CA . LEU A 1 172 ? -3.407 1.998 -0.792 1.00 94.50 172 LEU A CA 1
ATOM 1337 C C . LEU A 1 172 ? -3.007 3.421 -1.201 1.00 94.50 172 LEU A C 1
ATOM 1339 O O . LEU A 1 172 ? -3.884 4.267 -1.373 1.00 94.50 172 LEU A O 1
ATOM 1343 N N . ASN A 1 173 ? -1.710 3.675 -1.393 1.00 91.88 173 ASN A N 1
ATOM 1344 C CA . ASN A 1 173 ? -1.194 4.935 -1.919 1.00 91.88 173 ASN A CA 1
ATOM 1345 C C . ASN A 1 173 ? -1.781 5.195 -3.310 1.00 91.88 173 ASN A C 1
ATOM 1347 O O . ASN A 1 173 ? -2.302 6.280 -3.542 1.00 91.88 173 ASN A O 1
ATOM 1351 N N . TYR A 1 174 ? -1.817 4.188 -4.188 1.00 91.25 174 TYR A N 1
ATOM 1352 C CA . TYR A 1 174 ? -2.476 4.292 -5.490 1.00 91.25 174 TYR A CA 1
ATOM 1353 C C . TYR A 1 174 ? -3.948 4.693 -5.374 1.00 91.25 174 TYR A C 1
ATOM 1355 O O . TYR A 1 174 ? -4.346 5.730 -5.899 1.00 91.25 174 TYR A O 1
ATOM 1363 N N . LEU A 1 175 ? -4.760 3.935 -4.633 1.00 92.00 175 LEU A N 1
ATOM 1364 C CA . LEU A 1 175 ? -6.204 4.186 -4.553 1.00 92.00 175 LEU A CA 1
ATOM 1365 C C . LEU A 1 175 ? -6.579 5.522 -3.893 1.00 92.00 175 LEU A C 1
ATOM 1367 O O . LEU A 1 175 ? -7.672 6.028 -4.142 1.00 92.00 175 LEU A O 1
ATOM 1371 N N . LEU A 1 176 ? -5.719 6.075 -3.034 1.00 90.38 176 LEU A N 1
ATOM 1372 C CA . LEU A 1 176 ? -6.003 7.301 -2.282 1.00 90.38 176 LEU A CA 1
ATOM 1373 C C . LEU A 1 176 ? -5.306 8.553 -2.827 1.00 90.38 176 LEU A C 1
ATOM 1375 O O . LEU A 1 176 ? -5.796 9.651 -2.556 1.00 90.38 176 LEU A O 1
ATOM 1379 N N . LEU A 1 177 ? -4.186 8.410 -3.543 1.00 87.00 177 LEU A N 1
ATOM 1380 C CA . LEU A 1 177 ? -3.388 9.531 -4.047 1.00 87.00 177 LEU A CA 1
ATOM 1381 C C . LEU A 1 177 ? -3.532 9.723 -5.559 1.00 87.00 177 LEU A C 1
ATOM 1383 O O . LEU A 1 177 ? -3.666 10.869 -5.978 1.00 87.00 177 LEU A O 1
ATOM 1387 N N . ALA A 1 178 ? -3.593 8.661 -6.371 1.00 83.69 178 ALA A N 1
ATOM 1388 C CA . ALA A 1 178 ? -3.689 8.801 -7.830 1.00 83.69 178 ALA A CA 1
ATOM 1389 C C . ALA A 1 178 ? -4.919 9.624 -8.302 1.00 83.69 178 ALA A C 1
ATOM 1391 O O . ALA A 1 178 ? -4.763 10.468 -9.181 1.00 83.69 178 ALA A O 1
ATOM 1392 N N . PRO A 1 179 ? -6.114 9.523 -7.671 1.00 83.19 179 PRO A N 1
ATOM 1393 C CA . PRO A 1 179 ? -7.256 10.384 -8.010 1.00 83.19 179 PRO A CA 1
ATOM 1394 C C . PRO A 1 179 ? -7.117 11.858 -7.584 1.00 83.19 179 PRO A C 1
ATOM 1396 O O . PRO A 1 179 ? -8.005 12.662 -7.877 1.00 83.19 179 PRO A O 1
ATOM 1399 N N . LEU A 1 180 ? -6.070 12.231 -6.840 1.00 76.38 180 LEU A N 1
ATOM 1400 C CA . LEU A 1 180 ? -5.817 13.617 -6.452 1.00 76.38 180 LEU A CA 1
ATOM 1401 C C . LEU A 1 180 ? -5.115 14.330 -7.610 1.00 76.38 180 LEU A C 1
ATOM 1403 O O . LEU A 1 180 ? -4.021 13.945 -8.007 1.00 76.38 180 LEU A O 1
ATOM 1407 N N . ALA A 1 181 ? -5.717 15.409 -8.113 1.00 57.72 181 ALA A N 1
ATOM 1408 C CA . ALA A 1 181 ? -5.249 16.164 -9.283 1.00 57.72 181 ALA A CA 1
ATOM 1409 C C . ALA A 1 181 ? -3.924 16.949 -9.082 1.00 57.72 181 ALA A C 1
ATOM 1411 O O . ALA A 1 181 ? -3.665 17.922 -9.790 1.00 57.72 181 ALA A O 1
ATOM 1412 N N . THR A 1 182 ? -3.112 16.577 -8.090 1.00 61.03 182 THR A N 1
ATOM 1413 C CA . THR A 1 182 ? -1.887 17.260 -7.661 1.00 61.03 182 THR A CA 1
ATOM 1414 C C . THR A 1 182 ? -0.847 16.269 -7.121 1.00 61.03 182 THR A C 1
ATOM 1416 O O . THR A 1 182 ? -1.165 15.282 -6.450 1.00 61.03 182 THR A O 1
ATOM 1419 N N . PRO A 1 183 ? 0.437 16.554 -7.358 1.00 59.69 183 PRO A N 1
ATOM 1420 C CA . PRO A 1 183 ? 1.180 16.231 -8.569 1.00 59.69 183 PRO A CA 1
ATOM 1421 C C . PRO A 1 183 ? 1.857 14.850 -8.461 1.00 59.69 183 PRO A C 1
ATOM 1423 O O . PRO A 1 183 ? 2.981 14.675 -8.919 1.00 59.69 183 PRO A O 1
ATOM 1426 N N . ASN A 1 184 ? 1.225 13.891 -7.774 1.00 66.50 184 ASN A N 1
ATOM 1427 C CA . AS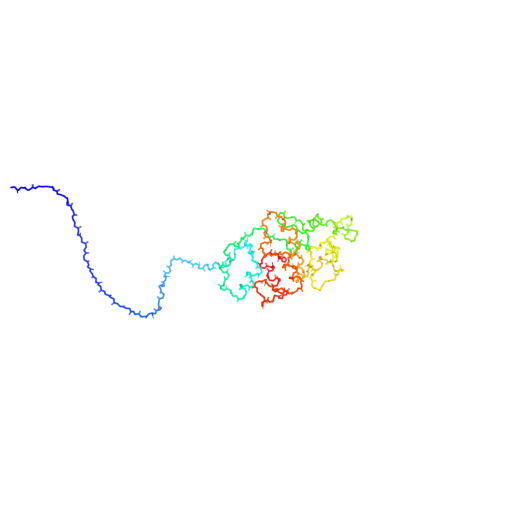N A 1 184 ? 1.853 12.597 -7.510 1.00 66.50 184 ASN A CA 1
ATOM 1428 C C . ASN A 1 184 ? 1.958 11.706 -8.759 1.00 66.50 184 ASN A C 1
ATOM 1430 O O . ASN A 1 184 ? 2.812 10.832 -8.774 1.00 66.50 184 ASN A O 1
ATOM 1434 N N . ASP A 1 185 ? 1.133 11.922 -9.796 1.00 73.19 185 ASP A N 1
ATOM 1435 C CA . ASP A 1 185 ? 1.258 11.286 -11.123 1.00 73.19 185 ASP A CA 1
ATOM 1436 C C . ASP A 1 185 ? 1.498 9.756 -11.085 1.00 73.19 185 ASP A C 1
ATOM 1438 O O . ASP A 1 185 ? 2.078 9.171 -12.003 1.00 73.19 185 ASP A O 1
ATOM 1442 N N . LEU A 1 186 ? 1.034 9.082 -10.027 1.00 78.75 186 LEU A N 1
ATOM 1443 C CA . LEU A 1 186 ? 1.389 7.695 -9.722 1.00 78.75 186 LEU A CA 1
ATOM 1444 C C . LEU A 1 186 ? 0.910 6.736 -10.829 1.00 78.75 186 LEU A C 1
ATOM 1446 O O . LEU A 1 186 ? 1.604 5.774 -11.159 1.00 78.75 186 LEU A O 1
ATOM 1450 N N . ASP A 1 187 ? -0.213 7.084 -11.469 1.00 79.06 187 ASP A N 1
ATOM 1451 C CA . ASP A 1 187 ? -0.773 6.465 -12.680 1.00 79.06 187 ASP A CA 1
ATOM 1452 C C . ASP A 1 187 ? 0.193 6.414 -13.875 1.00 79.06 187 ASP A C 1
ATOM 1454 O O . ASP A 1 187 ? 0.064 5.548 -14.740 1.00 79.06 187 ASP A O 1
ATOM 1458 N N . ARG A 1 188 ? 1.162 7.336 -13.953 1.00 76.50 188 ARG A N 1
ATOM 1459 C CA . ARG A 1 188 ? 2.210 7.340 -14.988 1.00 76.50 188 ARG A CA 1
ATOM 1460 C C . ARG A 1 188 ? 3.362 6.393 -14.651 1.00 76.50 188 ARG A C 1
ATOM 1462 O O . ARG A 1 188 ? 4.115 6.018 -15.548 1.00 76.50 188 ARG A O 1
ATOM 1469 N N . CYS A 1 189 ? 3.512 6.029 -13.378 1.00 77.81 189 CYS A N 1
ATOM 1470 C CA . CYS A 1 189 ? 4.566 5.138 -12.902 1.00 77.81 189 CYS A CA 1
ATOM 1471 C C . CYS A 1 189 ? 4.115 3.688 -12.971 1.00 77.81 189 CYS A C 1
ATOM 1473 O O . CYS A 1 189 ? 4.815 2.858 -13.534 1.00 77.81 189 CYS A O 1
ATOM 1475 N N . VAL A 1 190 ? 2.958 3.381 -12.391 1.00 86.44 190 VAL A N 1
ATOM 1476 C CA . VAL A 1 190 ? 2.447 2.018 -12.264 1.00 86.44 190 VAL A CA 1
ATOM 1477 C C . VAL A 1 190 ? 0.927 2.062 -12.236 1.00 86.44 190 VAL A C 1
ATOM 1479 O O . VAL A 1 190 ? 0.334 2.933 -11.607 1.00 86.44 190 VAL A O 1
ATOM 1482 N N . THR A 1 191 ? 0.281 1.115 -12.899 1.00 89.06 191 THR A N 1
ATOM 1483 C CA . THR A 1 191 ? -1.178 0.984 -12.875 1.00 89.06 191 THR A CA 1
ATOM 1484 C C . THR A 1 191 ? -1.643 0.109 -11.711 1.00 89.06 191 THR A C 1
ATOM 1486 O O . THR A 1 191 ? -0.913 -0.757 -11.220 1.00 89.06 191 THR A O 1
ATOM 1489 N N . LEU A 1 192 ? -2.911 0.248 -11.303 1.00 90.38 192 LEU A N 1
ATOM 1490 C CA . LEU A 1 192 ? -3.505 -0.666 -10.320 1.00 90.38 192 LEU A CA 1
ATOM 1491 C C . LEU A 1 192 ? -3.432 -2.134 -10.763 1.00 90.38 192 LEU A C 1
ATOM 1493 O O . LEU A 1 192 ? -3.323 -3.016 -9.919 1.00 90.38 192 LEU A O 1
ATOM 1497 N N . VAL A 1 193 ? -3.518 -2.408 -12.069 1.00 91.38 193 VAL A N 1
ATOM 1498 C CA . VAL A 1 193 ? -3.457 -3.775 -12.608 1.00 91.38 193 VAL A CA 1
ATOM 1499 C C . VAL A 1 193 ? -2.083 -4.385 -12.338 1.00 91.38 193 VAL A C 1
ATOM 1501 O O . VAL A 1 193 ? -2.007 -5.454 -11.739 1.00 91.38 193 VAL A O 1
ATOM 1504 N N . GLU A 1 194 ? -1.008 -3.665 -12.658 1.00 91.88 194 GLU A N 1
ATOM 1505 C CA . GLU A 1 194 ? 0.364 -4.114 -12.397 1.00 91.88 194 GLU A CA 1
ATOM 1506 C C . GLU A 1 194 ? 0.622 -4.289 -10.889 1.00 91.88 194 GLU A C 1
ATOM 1508 O O . GLU A 1 194 ? 1.198 -5.293 -10.478 1.00 91.88 194 GLU A O 1
ATOM 1513 N N . LEU A 1 195 ? 0.117 -3.388 -10.031 1.00 92.69 195 LEU A N 1
ATOM 1514 C CA . LEU A 1 195 ? 0.216 -3.543 -8.569 1.00 92.69 195 LEU A CA 1
ATOM 1515 C C . LEU A 1 195 ? -0.528 -4.783 -8.038 1.00 92.69 195 LEU A C 1
ATOM 1517 O O . LEU A 1 195 ? -0.085 -5.400 -7.066 1.00 92.69 195 LEU A O 1
ATOM 1521 N N . LYS A 1 196 ? -1.647 -5.169 -8.662 1.00 93.31 196 LYS A N 1
ATOM 1522 C CA . LYS A 1 196 ? -2.387 -6.394 -8.321 1.00 93.31 196 LYS A CA 1
ATOM 1523 C C . LYS A 1 196 ? -1.660 -7.655 -8.771 1.00 93.31 196 LYS A C 1
ATOM 1525 O O . LYS A 1 196 ? -1.685 -8.643 -8.044 1.00 93.31 196 LYS A O 1
ATOM 1530 N N . GLU A 1 197 ? -1.025 -7.627 -9.938 1.00 93.12 197 GLU A N 1
ATOM 1531 C CA . GLU A 1 197 ? -0.185 -8.727 -10.421 1.00 93.12 197 GLU A CA 1
ATOM 1532 C C . GLU A 1 197 ? 1.044 -8.892 -9.520 1.00 93.12 197 GLU A C 1
ATOM 1534 O O . GLU A 1 197 ? 1.286 -9.987 -9.015 1.00 93.12 197 GLU A O 1
ATOM 1539 N N . MET A 1 198 ? 1.732 -7.792 -9.190 1.00 93.44 198 MET A N 1
ATOM 1540 C CA . MET A 1 198 ? 2.827 -7.770 -8.212 1.00 93.44 198 MET A CA 1
ATOM 1541 C C . MET A 1 198 ? 2.425 -8.371 -6.861 1.00 93.44 198 MET A C 1
ATOM 1543 O O . MET A 1 198 ? 3.239 -9.054 -6.242 1.00 93.44 198 MET A O 1
ATOM 1547 N N . ALA A 1 199 ? 1.177 -8.192 -6.411 1.00 93.56 199 ALA A N 1
ATOM 1548 C CA . ALA A 1 199 ? 0.693 -8.764 -5.153 1.00 93.56 199 ALA A CA 1
ATOM 1549 C C . ALA A 1 199 ? 0.683 -10.303 -5.111 1.00 93.56 199 ALA A C 1
ATOM 1551 O O . ALA A 1 199 ? 0.689 -10.881 -4.023 1.00 93.56 199 ALA A O 1
ATOM 1552 N N . THR A 1 200 ? 0.727 -10.984 -6.260 1.00 91.88 200 THR A N 1
ATOM 1553 C CA . THR A 1 200 ? 0.812 -12.454 -6.313 1.00 91.88 200 THR A CA 1
ATOM 1554 C C . THR A 1 200 ? 2.157 -13.007 -5.823 1.00 91.88 200 THR A C 1
ATOM 1556 O O . THR A 1 200 ? 2.248 -14.192 -5.510 1.00 91.88 200 THR A O 1
ATOM 1559 N N . GLY A 1 201 ? 3.189 -12.159 -5.708 1.00 90.50 201 GLY A N 1
ATOM 1560 C CA . GLY A 1 201 ? 4.551 -12.543 -5.320 1.00 90.50 201 GLY A CA 1
ATOM 1561 C C . GLY A 1 201 ? 5.522 -12.657 -6.496 1.00 90.50 201 GLY A C 1
ATOM 1562 O O . GLY A 1 201 ? 6.736 -12.669 -6.277 1.00 90.50 201 GLY A O 1
ATOM 1563 N N . THR A 1 202 ? 5.004 -12.686 -7.725 1.00 92.31 202 THR A N 1
ATOM 1564 C CA . THR A 1 202 ? 5.775 -12.625 -8.969 1.00 92.31 202 THR A CA 1
ATOM 1565 C C . THR A 1 202 ? 5.155 -11.625 -9.940 1.00 92.31 202 THR A C 1
ATOM 1567 O O . THR A 1 202 ? 3.954 -11.371 -9.908 1.00 92.31 202 THR A O 1
ATOM 1570 N N . TYR A 1 203 ? 5.970 -11.027 -10.807 1.00 93.50 203 TYR A N 1
ATOM 1571 C CA . TYR A 1 203 ? 5.492 -10.066 -11.803 1.00 93.50 203 TYR A CA 1
ATOM 1572 C C . TYR A 1 203 ? 6.338 -10.108 -13.074 1.00 93.50 203 TYR A C 1
ATOM 1574 O O . TYR A 1 203 ? 7.560 -10.189 -12.998 1.00 93.50 203 TYR A O 1
ATOM 1582 N N . THR A 1 204 ? 5.701 -10.004 -14.237 1.00 90.56 204 THR A N 1
ATOM 1583 C CA . THR A 1 204 ? 6.375 -9.969 -15.540 1.00 90.56 204 THR A CA 1
ATOM 1584 C C . THR A 1 204 ? 6.011 -8.659 -16.231 1.00 90.56 204 THR A C 1
ATOM 1586 O O . THR A 1 204 ? 4.859 -8.509 -16.636 1.00 90.56 204 THR A O 1
ATOM 1589 N N . PRO A 1 205 ? 6.946 -7.703 -16.399 1.00 86.38 205 PRO A N 1
ATOM 1590 C CA . PRO A 1 205 ? 6.636 -6.435 -17.049 1.00 86.38 205 PRO A CA 1
ATOM 1591 C C . PRO A 1 205 ? 6.088 -6.656 -18.473 1.00 86.38 205 PRO A C 1
ATOM 1593 O O . PRO A 1 205 ? 6.668 -7.460 -19.211 1.00 86.38 205 PRO A O 1
ATOM 1596 N N . PRO A 1 206 ? 5.049 -5.919 -18.920 1.00 79.88 206 PRO A N 1
ATOM 1597 C CA . PRO A 1 206 ? 4.361 -6.174 -20.193 1.00 79.88 206 PRO A CA 1
ATOM 1598 C C . PRO A 1 206 ? 5.271 -6.297 -21.426 1.00 79.88 206 PRO A C 1
ATOM 1600 O O . PRO A 1 206 ? 5.006 -7.099 -22.326 1.00 79.88 206 PRO A O 1
ATOM 1603 N N . ASN A 1 207 ? 6.369 -5.533 -21.450 1.00 78.81 207 ASN A N 1
ATOM 1604 C CA . ASN A 1 207 ? 7.337 -5.497 -22.550 1.00 78.81 207 ASN A CA 1
ATOM 1605 C C . ASN A 1 207 ? 8.546 -6.443 -22.369 1.00 78.81 207 ASN A C 1
ATOM 1607 O O . ASN A 1 207 ? 9.416 -6.489 -23.233 1.00 78.81 207 ASN A O 1
ATOM 1611 N N . MET A 1 208 ? 8.617 -7.214 -21.278 1.00 79.12 208 MET A N 1
ATOM 1612 C CA . MET A 1 208 ? 9.708 -8.153 -20.972 1.00 79.12 208 MET A CA 1
ATOM 1613 C C . MET A 1 208 ? 9.163 -9.519 -20.549 1.00 79.12 208 MET A C 1
ATOM 1615 O O . MET A 1 208 ? 9.399 -9.997 -19.445 1.00 79.12 208 MET A O 1
ATOM 1619 N N . ARG A 1 209 ? 8.478 -10.196 -21.476 1.00 78.94 209 ARG A N 1
ATOM 1620 C CA . ARG A 1 209 ? 7.812 -11.498 -21.258 1.00 78.94 209 ARG A CA 1
ATOM 1621 C C . ARG A 1 209 ? 8.718 -12.647 -20.780 1.00 78.94 209 ARG A C 1
ATOM 1623 O O . ARG A 1 209 ? 8.206 -13.687 -20.384 1.00 78.94 209 ARG A O 1
ATOM 1630 N N . HIS A 1 210 ? 10.038 -12.474 -20.836 1.00 83.38 210 HIS A N 1
ATOM 1631 C CA . HIS A 1 210 ? 11.038 -13.450 -20.384 1.00 83.38 210 HIS A CA 1
ATOM 1632 C C . HIS A 1 210 ? 11.690 -13.087 -19.038 1.00 83.38 210 HIS A C 1
ATOM 1634 O O . HIS A 1 210 ? 12.522 -13.844 -18.547 1.00 83.38 210 HIS A O 1
ATOM 1640 N N . VAL A 1 211 ? 11.328 -11.947 -18.440 1.00 85.75 211 VAL A N 1
ATOM 1641 C CA . VAL A 1 211 ? 11.808 -11.517 -17.123 1.00 85.75 211 VAL A CA 1
ATOM 1642 C C . VAL A 1 211 ? 10.680 -11.681 -16.118 1.00 85.75 211 VAL A C 1
ATOM 1644 O O . VAL A 1 211 ? 9.641 -11.043 -16.249 1.00 85.75 211 VAL A O 1
ATOM 1647 N N . VAL A 1 212 ? 10.910 -12.498 -15.093 1.00 91.31 212 VAL A N 1
ATOM 1648 C CA . VAL A 1 212 ? 10.011 -12.621 -13.942 1.00 91.31 212 VAL A CA 1
ATOM 1649 C C . VAL A 1 212 ? 10.697 -11.980 -12.744 1.00 91.31 212 VAL A C 1
ATOM 1651 O O . VAL A 1 212 ? 11.791 -12.390 -12.361 1.00 91.31 212 VAL A O 1
ATOM 1654 N N . TRP A 1 213 ? 10.066 -10.972 -12.157 1.00 92.75 213 TRP A N 1
ATOM 1655 C CA . TRP A 1 213 ? 10.479 -10.383 -10.891 1.00 92.75 213 TRP A CA 1
ATOM 1656 C C . TRP A 1 213 ? 9.955 -11.223 -9.737 1.00 92.75 213 TRP A C 1
ATOM 1658 O O . TRP A 1 213 ? 8.762 -11.521 -9.675 1.00 92.75 213 TRP A O 1
ATOM 1668 N N . GLY A 1 214 ? 10.839 -11.565 -8.803 1.00 93.88 214 GLY A N 1
ATOM 1669 C CA . GLY A 1 214 ? 10.439 -12.067 -7.489 1.00 93.88 214 GLY A CA 1
ATOM 1670 C C . GLY A 1 214 ? 10.118 -10.933 -6.510 1.00 93.88 214 GLY A C 1
ATOM 1671 O O . GLY A 1 214 ? 10.402 -9.762 -6.769 1.00 93.88 214 GLY A O 1
ATOM 1672 N N . GLN A 1 215 ? 9.604 -11.297 -5.332 1.00 94.31 215 GLN A N 1
ATOM 1673 C CA . GLN A 1 215 ? 9.255 -10.368 -4.245 1.00 94.31 215 GLN A CA 1
ATOM 1674 C C . GLN A 1 215 ? 10.338 -9.312 -3.945 1.00 94.31 215 GLN A C 1
ATOM 1676 O O . GLN A 1 215 ? 10.010 -8.143 -3.759 1.00 94.31 215 GLN A O 1
ATOM 1681 N N . GLY A 1 216 ? 11.622 -9.693 -3.940 1.00 93.81 216 GLY A N 1
ATOM 1682 C CA . GLY A 1 216 ? 12.735 -8.767 -3.691 1.00 93.81 2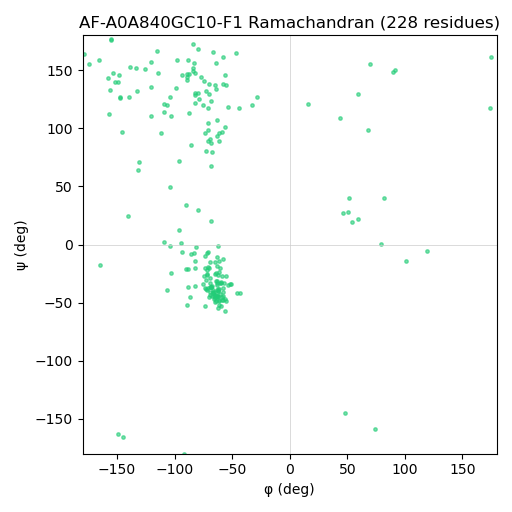16 GLY A CA 1
ATOM 1683 C C . GLY A 1 216 ? 12.876 -7.670 -4.753 1.00 93.81 216 GLY A C 1
ATOM 1684 O O . GLY A 1 216 ? 13.020 -6.503 -4.404 1.00 93.81 216 GLY A O 1
ATOM 1685 N N . GLN A 1 217 ? 12.753 -8.018 -6.039 1.00 92.31 217 GLN A N 1
ATOM 1686 C CA . GLN A 1 217 ? 12.788 -7.047 -7.142 1.00 92.31 217 GLN A CA 1
ATOM 1687 C C . GLN A 1 217 ? 11.544 -6.153 -7.150 1.00 92.31 217 GLN A C 1
ATOM 1689 O O . GLN A 1 217 ? 11.643 -4.976 -7.477 1.00 92.31 217 GLN A O 1
ATOM 1694 N N . ILE A 1 218 ? 10.385 -6.677 -6.737 1.00 93.62 218 ILE A N 1
ATOM 1695 C CA . ILE A 1 218 ? 9.162 -5.878 -6.573 1.00 93.62 218 ILE A CA 1
ATOM 1696 C C . ILE A 1 218 ? 9.347 -4.833 -5.459 1.00 93.62 218 ILE A C 1
ATOM 1698 O O . ILE A 1 218 ? 9.039 -3.663 -5.674 1.00 93.62 218 ILE A O 1
ATOM 1702 N N . ILE A 1 219 ? 9.900 -5.212 -4.298 1.00 92.69 219 ILE A N 1
ATOM 1703 C CA . ILE A 1 219 ? 10.246 -4.256 -3.226 1.00 92.69 219 ILE A CA 1
ATOM 1704 C C . ILE A 1 219 ? 11.245 -3.213 -3.739 1.00 92.69 219 ILE A C 1
ATOM 1706 O O . ILE A 1 219 ? 11.051 -2.017 -3.531 1.00 92.69 219 ILE A O 1
ATOM 1710 N N . GLU A 1 220 ? 12.304 -3.654 -4.423 1.00 90.38 220 GLU A N 1
ATOM 1711 C CA . GLU A 1 220 ? 13.337 -2.770 -4.962 1.00 90.38 220 GLU A CA 1
ATOM 1712 C C . GLU A 1 220 ? 12.758 -1.761 -5.970 1.00 90.38 220 GLU A C 1
ATOM 1714 O O . GLU A 1 220 ? 13.081 -0.573 -5.902 1.00 90.38 220 GLU A O 1
ATOM 1719 N N . TYR A 1 221 ? 11.860 -2.204 -6.855 1.00 88.69 221 TYR A N 1
ATOM 1720 C CA . TYR A 1 221 ? 11.119 -1.343 -7.773 1.00 88.69 221 TYR A CA 1
ATOM 1721 C C . TYR A 1 221 ? 10.274 -0.310 -7.013 1.00 88.69 221 TYR A C 1
ATOM 1723 O O . TYR A 1 221 ? 10.425 0.888 -7.257 1.00 88.69 221 TYR A O 1
ATOM 1731 N N . LEU A 1 222 ? 9.430 -0.742 -6.069 1.00 89.75 222 LEU A N 1
ATOM 1732 C CA . LEU A 1 222 ? 8.532 0.145 -5.315 1.00 89.75 222 LEU A CA 1
ATOM 1733 C C . LEU A 1 222 ? 9.293 1.203 -4.497 1.00 89.75 222 LEU A C 1
ATOM 1735 O O . LEU A 1 222 ? 8.860 2.356 -4.444 1.00 89.75 222 LEU A O 1
ATOM 1739 N N . ASN A 1 223 ? 10.435 0.822 -3.915 1.00 87.88 223 ASN A N 1
ATOM 1740 C CA . ASN A 1 223 ? 11.297 1.694 -3.118 1.00 87.88 223 ASN A CA 1
ATOM 1741 C C . ASN A 1 223 ? 12.077 2.691 -3.991 1.00 87.88 223 ASN A C 1
ATOM 1743 O O . ASN A 1 223 ? 11.977 3.900 -3.798 1.00 87.88 223 ASN A O 1
ATOM 1747 N N . ASN A 1 224 ? 12.790 2.214 -5.020 1.00 83.44 224 ASN A N 1
ATOM 1748 C CA . ASN A 1 224 ? 13.570 3.087 -5.908 1.00 83.44 224 ASN A CA 1
ATOM 1749 C C . ASN A 1 224 ? 12.697 4.067 -6.714 1.00 83.44 224 ASN A C 1
ATOM 1751 O O . ASN A 1 224 ? 13.184 5.123 -7.120 1.00 83.44 224 ASN A O 1
ATOM 1755 N N . ASN A 1 225 ? 11.423 3.732 -6.938 1.00 80.00 225 ASN A N 1
ATOM 1756 C CA . ASN A 1 225 ? 10.444 4.599 -7.592 1.00 80.00 225 ASN A CA 1
ATOM 1757 C C . ASN A 1 225 ? 9.571 5.383 -6.599 1.00 80.00 225 ASN A C 1
ATOM 1759 O O . ASN A 1 225 ? 8.573 5.939 -7.035 1.00 80.00 225 ASN A O 1
ATOM 1763 N N . TRP A 1 226 ? 9.897 5.433 -5.299 1.00 80.81 226 TRP A N 1
ATOM 1764 C CA . TRP A 1 226 ? 9.190 6.230 -4.273 1.00 80.81 226 TRP A CA 1
ATOM 1765 C C . TRP A 1 226 ? 7.665 5.985 -4.167 1.00 80.81 226 TRP A C 1
ATOM 1767 O O . TRP A 1 226 ? 6.925 6.776 -3.577 1.00 80.81 226 TRP A O 1
ATOM 1777 N N . ILE A 1 227 ? 7.190 4.848 -4.690 1.00 85.44 227 ILE A N 1
ATOM 1778 C CA . ILE A 1 227 ? 5.792 4.397 -4.599 1.00 85.44 227 ILE A CA 1
ATOM 1779 C C . ILE A 1 227 ? 5.493 3.965 -3.157 1.00 85.44 227 ILE A C 1
ATOM 1781 O O . ILE A 1 227 ? 4.402 4.222 -2.641 1.00 85.44 227 ILE A O 1
ATOM 1785 N N . VAL A 1 228 ? 6.480 3.327 -2.513 1.00 88.38 228 VAL A N 1
ATOM 1786 C CA . VAL A 1 228 ? 6.504 3.017 -1.079 1.00 88.38 228 VAL A CA 1
ATOM 1787 C C . VAL A 1 228 ? 7.935 3.057 -0.564 1.00 88.38 228 VAL A C 1
ATOM 1789 O O . VAL A 1 228 ? 8.792 2.327 -1.051 1.00 88.38 228 VAL A O 1
ATOM 1792 N N . VAL A 1 229 ? 8.153 3.839 0.486 1.00 86.88 229 VAL A N 1
ATOM 1793 C CA . VAL A 1 229 ? 9.388 3.865 1.283 1.00 86.88 229 VAL A CA 1
ATOM 1794 C C . VAL A 1 229 ? 9.038 3.363 2.698 1.00 86.88 229 VAL A C 1
ATOM 1796 O O . VAL A 1 229 ? 7.888 3.549 3.118 1.00 86.88 229 VAL A O 1
ATOM 1799 N N . PRO A 1 230 ? 9.946 2.671 3.414 1.00 84.19 230 PRO A N 1
ATOM 1800 C CA . PRO A 1 230 ? 9.687 2.152 4.760 1.00 84.19 230 PRO A CA 1
ATOM 1801 C C . PRO A 1 230 ? 9.369 3.224 5.814 1.00 84.19 230 PRO A C 1
ATOM 1803 O O . PRO A 1 230 ? 9.729 4.405 5.634 1.00 84.19 230 PRO A O 1
#

Solvent-accessible surface area (backbone atoms only — not comparable to full-atom values): 14304 Å² total; per-residue (Å²): 136,82,87,89,88,81,91,89,88,89,83,80,88,86,84,88,81,89,86,88,87,88,83,91,79,87,85,81,94,76,81,86,73,81,77,79,89,70,90,76,74,80,72,75,75,77,65,67,65,93,69,52,39,56,49,54,31,61,50,57,50,54,47,29,74,76,36,71,87,57,40,79,67,71,56,70,82,56,66,65,33,82,63,80,58,66,27,46,54,26,61,58,68,49,41,62,47,87,92,75,42,32,50,63,59,51,47,38,71,77,39,56,76,64,56,55,90,79,22,45,54,97,88,38,83,31,69,80,51,36,26,36,39,53,49,43,71,58,45,71,87,56,59,77,41,71,95,68,56,52,82,42,38,42,42,64,51,37,70,65,72,42,62,56,25,46,48,52,46,32,51,50,42,45,76,69,43,48,85,42,98,59,75,54,63,42,69,72,26,51,46,73,66,58,54,41,45,44,19,66,45,45,39,56,37,89,83,37,88,88,47,73,38,46,48,68,54,50,47,50,51,35,38,73,35,47,47,27,43,108

Mean predicted aligned error: 14.52 Å

Radius of gyration: 31.72 Å; Cα contacts (8 Å, |Δi|>4): 283; chains: 1; bounding box: 75×78×99 Å

Organism: Rhodocyclus tenuis (NCBI:txid1066)

Foldseek 3Di:
DDDDDDDDDDDDDDDDDDDDDDDDDDDDDDDPPPPDDDPPPVPPCPVPPPQFQQQAAPVLVVVCVVPVVPNVVVSVPGHTARAFFQALVLLLVQADGDPLHGLVVLVCVVQVQQDDPQQDDPNDGHLQRRFPLSSCVRPVLAAQAPPGDSRHRLSVVSVVVFLRVLLVLLLSSCVRPVPPPDDPVNCSRYDSVQSNQVSDQWGARPVGNPDIDGSVVSSVSCCSNSSYDD

pLDDT: mean 74.72, std 22.62, range [29.44, 96.69]

Sequence (230 aa):
MEEKESLVERNPASEEAQVQSSEEGVAHSRRRLFRQGAAVVAVTLVSRPVLAWHCKSPSAWGSEQLNPNTSLKTNAGHASYADETWTIDNWVNNTSRNSFGQPWGKLKSSYSKVYDKTNKTGGQFDFRKVTVGKLFSTVGALTRPSGMSDTDIVVNVLNTKDFRSYVIVAQLNYLLLAPLATPNDLDRCVTLVELKEMATGTYTPPNMRHVVWGQGQIIEYLNNNWIVVP

Secondary structure (DSSP, 8-state):
-----------------------------------SSS-----------TT-EE---HHHHHHHHH-TTSHHHHTTT--EES-PPPPHHHHHHT--BGGGB-HHHHHHHH-GGG--SSSEETTEE-GGG-BHHHHHHHSTTPPPPSS--TTSBHHHHHHT-SHHHHHHHHHHHHHHHTTSSSS--HHHH--HHHHHHHTTSEE--TT-TT--EEHHHHHHHHHHTTS---